Protein 5V4F (pdb70)

Solvent-accessible surface area: 13156 Å² total

Sequence (262 aa):
NRRVINPETYPSVPFGFSHAVEQLSGRTLHIAGQVAWNANGELVGGQQDDLLAQTQQVLANLKEVLRYAGATPADVVRLRTYVVNHSPANLAAICAQIGAFYEGADPAANSFIGVQALALPELLIEIEATACLNRRVINPETYPSVPFGFSHAVEQLSGRTLHIAGQVAWNANGELVGGQQDDLLAQTQQVLANLKEVLRYAGATPADVVRLRTYVVNHSPANLAAICAQIGAFYEGADPAANSFIGVQALALPELLIEIEATACL

InterPro domains:
  IPR006175 YjgF/YER057c/UK114 family [PF01042] (18-132)
  IPR006175 YjgF/YER057c/UK114 family [PTHR11803] (19-132)
  IPR035959 RutC-like superfamily [G3DSA:3.30.1330.40] (2-134)
  IPR035959 RutC-like superfamily [SSF55298] (4-133)

Radius of gyration: 18.18 Å; Cα contacts (8 Å, |Δi|>4): 591; chains: 2; bounding box: 48×53×48 Å

Structure (mmCIF, N/CA/C/O backbone):
data_5V4F
#
_entry.id   5V4F
#
_cell.length_a   129.205
_cell.length_b   129.205
_cell.length_c   129.205
_cell.angle_alpha   90.00
_cell.angle_beta   90.00
_cell.angle_gamma   90.00
#
_symmetry.space_group_name_H-M   'P 21 3'
#
loop_
_entity.id
_entity.type
_entity.pdbx_description
1 polymer 'Putative translational inhibi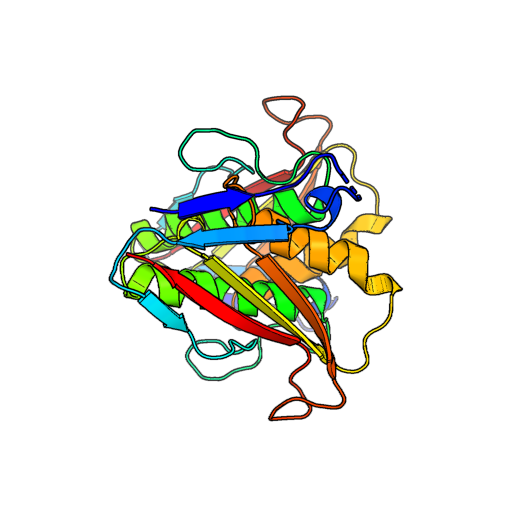tor protein'
2 non-polymer GLYCEROL
3 water water
#
loop_
_atom_site.group_PDB
_atom_site.id
_atom_site.type_symbol
_atom_site.label_atom_id
_atom_site.label_alt_id
_atom_site.label_comp_id
_atom_site.label_asym_id
_atom_site.label_entity_id
_atom_site.label_seq_id
_atom_site.pdbx_PDB_ins_code
_atom_site.Cartn_x
_atom_site.Cartn_y
_atom_site.Cartn_z
_atom_site.occupancy
_atom_site.B_iso_or_equiv
_atom_site.auth_seq_id
_atom_site.auth_comp_id
_atom_site.auth_asym_id
_atom_site.auth_atom_id
_atom_site.pdbx_PDB_model_num
ATOM 9 N N . ASN A 1 5 ? 92.148 33.855 83.555 1.00 113.24 2 ASN A N 1
ATOM 10 C CA . ASN A 1 5 ? 92.910 33.185 84.606 1.00 110.63 2 ASN A CA 1
ATOM 11 C C . ASN A 1 5 ? 94.403 33.494 84.501 1.00 104.25 2 ASN A C 1
ATOM 12 O O . ASN A 1 5 ? 95.084 33.691 85.517 1.00 102.95 2 ASN A O 1
ATOM 17 N N . ARG A 1 6 ? 94.915 33.530 83.274 1.00 88.86 3 ARG A N 1
ATOM 18 C CA . ARG A 1 6 ? 96.323 33.716 82.988 1.00 71.59 3 ARG A CA 1
ATOM 19 C C . ARG A 1 6 ? 96.552 34.802 81.951 1.00 70.03 3 ARG A C 1
ATOM 20 O O . ARG A 1 6 ? 95.655 35.199 81.206 1.00 76.22 3 ARG A O 1
ATOM 28 N N . ARG A 1 7 ? 97.795 35.272 81.928 1.00 65.53 4 ARG A N 1
ATOM 29 C CA . ARG A 1 7 ? 98.269 36.338 81.060 1.00 64.94 4 ARG A CA 1
ATOM 30 C C . ARG A 1 7 ? 99.525 35.826 80.388 1.00 58.40 4 ARG A C 1
ATOM 31 O O . ARG A 1 7 ? 100.347 35.169 81.024 1.00 56.15 4 ARG A O 1
ATOM 39 N N . VAL A 1 8 ? 99.664 36.110 79.123 1.00 59.74 5 VAL A N 1
ATOM 40 C CA . VAL A 1 8 ? 100.770 35.618 78.306 1.00 53.12 5 VAL A CA 1
ATOM 41 C C . VAL A 1 8 ? 101.774 36.737 78.075 1.00 51.60 5 VAL A C 1
ATOM 42 O O . VAL A 1 8 ? 101.414 37.920 78.000 1.00 57.05 5 VAL A O 1
ATOM 46 N N . ILE A 1 9 ? 103.051 36.371 77.986 1.00 49.21 6 ILE A N 1
ATOM 47 C CA . ILE A 1 9 ? 104.132 37.345 77.855 1.00 52.81 6 ILE A CA 1
ATOM 48 C C . ILE A 1 9 ? 105.040 36.960 76.697 1.00 54.16 6 ILE A C 1
ATOM 49 O O . ILE A 1 9 ? 105.707 35.917 76.748 1.00 54.43 6 ILE A O 1
ATOM 54 N N . ASN A 1 10 ? 105.092 37.816 75.669 1.00 54.08 7 ASN A N 1
ATOM 55 C CA . ASN A 1 10 ? 105.926 37.590 74.487 1.00 52.70 7 ASN A CA 1
ATOM 56 C C . ASN A 1 10 ? 106.680 38.878 74.195 1.00 56.29 7 ASN A C 1
ATOM 57 O O . ASN A 1 10 ? 106.162 39.787 73.527 1.00 62.39 7 ASN A O 1
ATOM 62 N N . PRO A 1 11 ? 107.909 38.992 74.687 1.00 53.87 8 PRO A N 1
ATOM 63 C CA . PRO A 1 11 ? 108.638 40.265 74.587 1.00 56.01 8 PRO A CA 1
ATOM 64 C C . PRO A 1 11 ? 109.019 40.627 73.163 1.00 59.88 8 PRO A C 1
ATOM 65 O O . PRO A 1 11 ? 109.372 39.766 72.352 1.00 56.73 8 PRO A O 1
ATOM 69 N N . GLU A 1 12 ? 108.935 41.931 72.876 1.00 68.62 9 GLU A N 1
ATOM 70 C CA . GLU A 1 12 ? 109.379 42.470 71.594 1.00 73.58 9 GLU A CA 1
ATOM 71 C C . GLU A 1 12 ? 110.870 42.275 71.399 1.00 67.23 9 GLU A C 1
ATOM 72 O O . GLU A 1 12 ? 111.342 42.199 70.261 1.00 67.00 9 GLU A O 1
ATOM 78 N N . THR A 1 13 ? 111.617 42.194 72.499 1.00 61.70 10 THR A N 1
ATOM 79 C CA . THR A 1 13 ? 113.060 42.028 72.515 1.00 60.17 10 THR A CA 1
ATOM 80 C C . THR A 1 13 ? 113.494 40.572 72.354 1.00 61.26 10 THR A C 1
ATOM 81 O O . THR A 1 13 ? 114.689 40.268 72.505 1.00 65.70 10 THR A O 1
ATOM 93 N N . TYR A 1 15 ? 112.910 36.627 70.135 1.00 51.50 12 TYR A N 1
ATOM 94 C CA . TYR A 1 15 ? 112.439 36.094 68.875 1.00 52.71 12 TYR A CA 1
ATOM 95 C C . TYR A 1 15 ? 110.979 35.668 69.010 1.00 54.41 12 TYR A C 1
ATOM 96 O O . TYR A 1 15 ? 110.523 35.310 70.101 1.00 52.65 12 TYR A O 1
ATOM 105 N N . PRO A 1 16 ? 110.217 35.713 67.918 1.00 59.35 13 PRO A N 1
ATOM 106 C CA . PRO A 1 16 ? 108.781 35.407 67.999 1.00 59.41 13 PRO A CA 1
ATOM 107 C C . PRO A 1 16 ? 108.552 33.922 68.226 1.00 59.12 13 PRO A C 1
ATOM 108 O O . PRO A 1 16 ? 108.949 33.093 67.408 1.00 61.87 13 PRO A O 1
ATOM 112 N N . SER A 1 17 ? 107.893 33.587 69.333 1.00 58.43 14 SER A N 1
ATOM 113 C CA . SER A 1 17 ? 107.710 32.184 69.692 1.00 56.57 14 SER A CA 1
ATOM 114 C C . SER A 1 17 ? 106.395 31.595 69.212 1.00 52.32 14 SER A C 1
ATOM 115 O O . SER A 1 17 ? 106.302 30.379 69.043 1.00 49.66 14 SER A O 1
ATOM 118 N N . VAL A 1 18 ? 105.371 32.411 69.018 1.00 51.65 15 VAL A N 1
ATOM 119 C CA . VAL A 1 18 ? 104.038 31.884 68.737 1.00 55.89 15 VAL A CA 1
ATOM 120 C C . VAL A 1 18 ? 103.969 31.158 67.391 1.00 61.55 15 VAL A C 1
ATOM 121 O O . VAL A 1 18 ? 103.165 30.221 67.250 1.00 61.20 15 VAL A O 1
ATOM 125 N N . PRO A 1 19 ? 104.774 31.526 66.384 1.00 63.61 16 PRO A N 1
ATOM 126 C CA . PRO A 1 19 ? 104.935 30.636 65.224 1.00 64.22 16 PRO A CA 1
ATOM 127 C C . PRO A 1 19 ? 105.284 29.211 65.591 1.00 64.43 16 PRO A C 1
ATOM 128 O O . PRO A 1 19 ? 104.947 28.289 64.840 1.00 71.08 16 PRO A O 1
ATOM 132 N N . PHE A 1 20 ? 105.960 29.001 66.714 1.00 60.93 1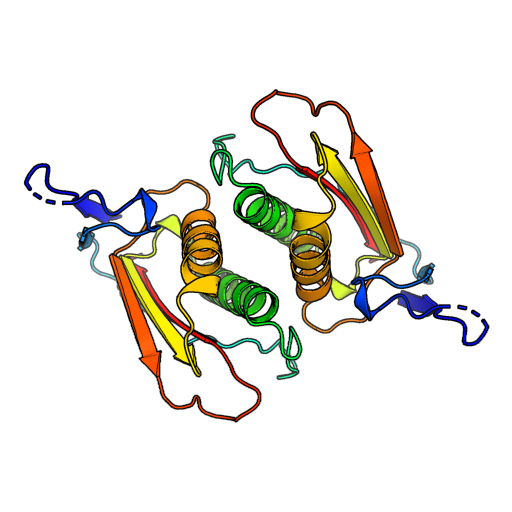7 PHE A N 1
ATOM 133 C CA . PHE A 1 20 ? 106.314 27.668 67.186 1.00 62.53 17 PHE A CA 1
ATOM 134 C C . PHE A 1 20 ? 105.260 27.081 68.114 1.00 58.90 17 PHE A C 1
ATOM 135 O O . PHE A 1 20 ? 105.461 25.983 68.648 1.00 59.91 17 PHE A O 1
ATOM 143 N N . GLY A 1 21 ? 104.154 27.783 68.335 1.00 54.65 18 GLY A N 1
ATOM 144 C CA . GLY A 1 21 ? 103.113 27.224 69.170 1.00 53.79 18 GLY A CA 1
ATOM 145 C C . GLY A 1 21 ? 103.419 27.285 70.647 1.00 51.31 18 GLY A C 1
ATOM 146 O O . GLY A 1 21 ? 103.045 26.374 71.399 1.00 53.50 18 GLY A O 1
ATOM 147 N N . PHE A 1 22 ? 104.100 28.336 71.087 1.00 46.35 19 PHE A N 1
ATOM 148 C CA . PHE A 1 22 ? 104.245 28.578 72.510 1.00 43.62 19 PHE A CA 1
ATOM 149 C C . PHE A 1 22 ? 104.511 30.061 72.744 1.00 43.30 19 PHE A C 1
ATOM 150 O O . PHE A 1 22 ? 104.842 30.818 71.819 1.00 41.74 19 PHE A O 1
ATOM 158 N N . SER A 1 23 ? 104.324 30.468 73.997 1.00 40.99 20 SER A N 1
ATOM 159 C CA . SER A 1 23 ? 104.645 31.809 74.445 1.00 42.66 20 SER A CA 1
ATOM 160 C C . SER A 1 23 ? 105.866 31.710 75.322 1.00 43.68 20 SER A C 1
ATOM 161 O O . SER A 1 23 ? 106.116 30.671 75.934 1.00 43.87 20 SER A O 1
ATOM 164 N N . HIS A 1 24 ? 106.621 32.799 75.384 1.00 44.53 21 HIS A N 1
ATOM 165 C CA . HIS A 1 24 ? 107.856 32.742 76.147 1.00 41.62 21 HIS A CA 1
ATOM 166 C C . HIS A 1 24 ? 107.573 32.591 77.632 1.00 43.23 21 HIS A C 1
ATOM 167 O O . HIS A 1 24 ? 108.325 31.916 78.342 1.00 44.32 21 HIS A O 1
ATOM 174 N N . ALA A 1 25 ? 106.484 33.174 78.116 1.00 47.58 22 ALA A N 1
ATOM 175 C CA . ALA A 1 25 ? 106.124 32.944 79.503 1.00 49.57 22 ALA A CA 1
ATOM 176 C C . ALA A 1 25 ? 104.635 33.199 79.720 1.00 51.07 22 ALA A C 1
ATOM 177 O O . ALA A 1 25 ? 104.010 34.049 79.062 1.00 49.15 22 ALA A O 1
ATOM 179 N N . VAL A 1 26 ? 104.081 32.438 80.659 1.00 47.63 23 VAL A N 1
ATOM 180 C CA . VAL A 1 26 ? 102.720 32.627 81.124 1.00 43.98 23 VAL A CA 1
ATOM 181 C C . VAL A 1 26 ? 102.753 33.057 82.586 1.00 43.52 23 VAL A C 1
ATOM 182 O O . VAL A 1 26 ? 103.421 32.424 83.415 1.00 41.53 23 VAL A O 1
ATOM 186 N N . GLU A 1 27 ? 102.050 34.139 82.894 1.00 47.18 24 GLU A N 1
ATOM 187 C CA . GLU A 1 27 ? 101.846 34.572 84.265 1.00 53.18 24 GLU A CA 1
ATOM 188 C C . GLU A 1 27 ? 100.560 33.943 84.773 1.00 54.69 24 GLU A C 1
ATOM 189 O O . GLU A 1 27 ? 99.513 34.065 84.128 1.00 56.33 24 GLU A O 1
ATOM 195 N N . GLN A 1 28 ? 100.639 33.259 85.913 1.00 55.12 25 GLN A N 1
ATOM 196 C CA . GLN A 1 28 ? 99.478 32.639 86.548 1.00 56.34 25 GLN A CA 1
ATOM 197 C C . GLN A 1 28 ? 99.079 33.468 87.748 1.00 61.59 25 GLN A C 1
ATOM 198 O O . GLN A 1 28 ? 99.814 33.511 88.732 1.00 64.77 25 GLN A O 1
ATOM 204 N N . LEU A 1 29 ? 97.910 34.103 87.687 1.00 69.63 26 LEU A N 1
ATOM 205 C CA . LEU A 1 29 ? 97.472 34.923 88.810 1.00 79.28 26 LEU A CA 1
ATOM 206 C C . LEU A 1 29 ? 96.543 34.188 89.766 1.00 85.52 26 LEU A C 1
ATOM 207 O O . LEU A 1 29 ? 96.457 34.577 90.936 1.00 87.61 26 LEU A O 1
ATOM 212 N N . SER A 1 30 ? 95.870 33.134 89.300 1.00 91.94 27 SER A N 1
ATOM 213 C CA . SER A 1 30 ? 94.977 32.328 90.123 1.00 100.02 27 SER A CA 1
ATOM 214 C C . SER A 1 30 ? 95.764 31.535 91.157 1.00 96.05 27 SER A C 1
ATOM 215 O O . SER A 1 30 ? 96.972 31.321 91.029 1.00 95.66 27 SER A O 1
ATOM 218 N N . GLY A 1 31 ? 95.057 31.080 92.186 1.00 94.20 28 GLY A N 1
ATOM 219 C CA . GLY A 1 31 ? 95.683 30.277 93.218 1.00 90.96 28 GLY A CA 1
ATOM 220 C C . GLY A 1 31 ? 95.694 28.784 92.928 1.00 86.44 28 GLY A C 1
ATOM 221 O O . GLY A 1 31 ? 96.730 28.126 93.106 1.00 84.61 28 GLY A O 1
ATOM 222 N N . ARG A 1 32 ? 94.556 28.234 92.483 1.00 80.21 29 ARG A N 1
ATOM 223 C CA . ARG A 1 32 ? 94.451 26.799 92.249 1.00 72.59 29 ARG A CA 1
ATOM 224 C C . ARG A 1 32 ? 95.195 26.387 90.986 1.00 65.91 29 ARG A C 1
ATOM 225 O O . ARG A 1 32 ? 94.855 26.828 89.889 1.00 66.40 29 ARG A O 1
ATOM 233 N N . THR A 1 33 ? 96.175 25.501 91.142 1.00 50.61 30 THR A N 1
ATOM 234 C CA . THR A 1 33 ? 96.935 24.909 90.048 1.00 48.50 30 THR A CA 1
ATOM 235 C C . THR A 1 33 ? 96.566 23.443 89.854 1.00 47.40 30 THR A C 1
ATOM 236 O O . THR A 1 33 ? 96.352 22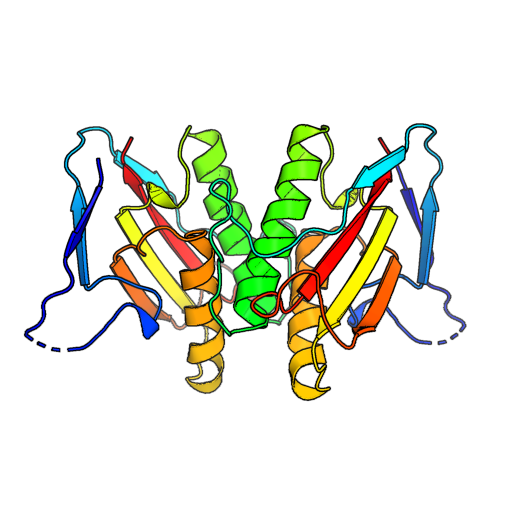.712 90.823 1.00 49.88 30 THR A O 1
ATOM 240 N N . LEU A 1 34 ? 96.508 23.013 88.602 1.00 45.58 31 LEU A N 1
ATOM 241 C CA . LEU A 1 34 ? 96.246 21.625 88.249 1.00 45.40 31 LEU A CA 1
ATOM 242 C C . LEU A 1 34 ? 97.492 21.061 87.575 1.00 44.30 31 LEU A C 1
ATOM 243 O O . LEU A 1 34 ? 97.965 21.627 86.577 1.00 48.53 31 LEU A O 1
ATOM 248 N N . HIS A 1 35 ? 98.019 19.960 88.112 1.00 38.89 32 HIS A N 1
ATOM 249 C CA . HIS A 1 35 ? 99.213 19.309 87.574 1.00 42.98 32 HIS A CA 1
ATOM 250 C C . HIS A 1 35 ? 98.802 18.032 86.857 1.00 45.07 32 HIS A C 1
ATOM 251 O O . HIS A 1 35 ? 98.302 17.094 87.493 1.00 48.19 32 HIS A O 1
ATOM 258 N N . ILE A 1 36 ? 99.026 17.977 85.551 1.00 40.54 33 ILE A N 1
ATOM 259 C CA . ILE A 1 36 ? 98.608 16.817 84.778 1.00 41.36 33 ILE A CA 1
ATOM 260 C C . ILE A 1 36 ? 99.824 15.981 84.438 1.00 40.42 33 ILE A C 1
ATOM 261 O O . ILE A 1 36 ? 100.784 16.476 83.838 1.00 43.99 33 ILE A O 1
ATOM 266 N N . ALA A 1 37 ? 99.773 14.713 84.811 1.00 37.48 34 ALA A N 1
ATOM 267 C CA . ALA A 1 37 ? 100.853 13.800 84.512 1.00 40.06 34 ALA A CA 1
ATOM 268 C C . ALA A 1 37 ? 101.144 13.781 83.010 1.00 41.99 34 ALA A C 1
ATOM 269 O O . ALA A 1 37 ? 100.288 14.104 82.171 1.00 38.63 34 ALA A O 1
ATOM 271 N N . GLY A 1 38 ? 102.378 13.397 82.676 1.00 42.44 35 GLY A N 1
ATOM 272 C CA . GLY A 1 38 ? 102.731 13.175 81.292 1.00 43.46 35 GLY A CA 1
ATOM 273 C C . GLY A 1 38 ? 101.732 12.257 80.609 1.00 47.89 35 GLY A C 1
ATOM 274 O O . GLY A 1 38 ? 101.541 11.101 81.014 1.00 47.36 35 GLY A O 1
ATOM 275 N N . GLN A 1 39 ? 101.065 12.770 79.585 1.00 47.68 36 GLN A N 1
ATOM 276 C CA . GLN A 1 39 ? 100.138 11.962 78.816 1.00 43.38 36 GLN A CA 1
ATOM 277 C C . GLN A 1 39 ? 100.840 11.317 77.631 1.00 42.52 36 GLN A C 1
ATOM 278 O O . GLN A 1 39 ? 101.862 11.794 77.145 1.00 45.80 36 GLN A O 1
ATOM 284 N N . VAL A 1 40 ? 100.209 10.264 77.122 1.00 44.68 37 VAL A N 1
ATOM 285 C CA . VAL A 1 40 ? 100.814 9.228 76.286 1.00 43.55 37 VAL A CA 1
ATOM 286 C C . VAL A 1 40 ? 99.725 8.629 75.405 1.00 45.24 37 VAL A C 1
ATOM 287 O O . VAL A 1 40 ? 98.545 8.636 75.761 1.00 52.85 37 VAL A O 1
ATOM 291 N N . ALA A 1 41 ? 100.123 8.103 74.250 1.00 40.74 38 ALA A N 1
ATOM 292 C CA . ALA A 1 41 ? 99.176 7.691 73.218 1.00 42.20 38 ALA A CA 1
ATOM 293 C C . ALA A 1 41 ? 98.374 6.428 73.556 1.00 44.80 38 ALA A C 1
ATOM 294 O O . ALA A 1 41 ? 98.304 5.492 72.744 1.00 48.10 38 ALA A O 1
ATOM 296 N N . TRP A 1 42 ? 97.735 6.398 74.725 1.00 43.88 39 TRP A N 1
ATOM 297 C CA . TRP A 1 42 ? 96.921 5.268 75.152 1.00 45.66 39 TRP A CA 1
ATOM 298 C C . TRP A 1 42 ? 95.459 5.664 75.236 1.00 46.88 39 TRP A C 1
ATOM 299 O O . TRP A 1 42 ? 95.131 6.766 75.692 1.00 46.35 39 TRP A O 1
ATOM 310 N N . ASN A 1 43 ? 94.581 4.751 74.818 1.00 47.31 40 ASN A N 1
ATOM 311 C CA . ASN A 1 43 ? 93.157 4.979 74.979 1.00 46.64 40 ASN A CA 1
ATOM 312 C C . ASN A 1 43 ? 92.764 4.514 76.378 1.00 49.37 40 ASN A C 1
ATOM 313 O O . ASN A 1 43 ? 93.616 4.301 77.243 1.00 49.18 40 ASN A O 1
ATOM 318 N N . ALA A 1 44 ? 91.464 4.337 76.617 1.00 51.29 41 ALA A N 1
ATOM 319 C CA . ALA A 1 44 ? 91.026 4.062 77.974 1.00 46.96 41 ALA A CA 1
ATOM 320 C C . ALA A 1 44 ? 91.239 2.615 78.358 1.00 50.70 41 ALA A C 1
ATOM 321 O O . ALA A 1 44 ? 91.231 2.303 79.553 1.00 55.20 41 ALA A O 1
ATOM 323 N N . ASN A 1 45 ? 91.458 1.732 77.385 1.00 52.83 42 ASN A N 1
ATOM 324 C CA . ASN A 1 45 ? 91.843 0.358 77.674 1.00 55.15 42 ASN A CA 1
ATOM 325 C C . ASN A 1 45 ? 93.345 0.182 77.713 1.00 57.59 42 ASN A C 1
ATOM 326 O O . ASN A 1 45 ? 93.819 -0.959 77.710 1.00 61.74 42 ASN A O 1
ATOM 331 N N . GLY A 1 46 ? 94.103 1.280 77.749 1.00 58.42 43 GLY A N 1
ATOM 332 C CA . GLY A 1 46 ? 95.552 1.194 77.645 1.00 57.18 43 GLY A CA 1
ATOM 333 C C . GLY A 1 46 ? 96.040 0.571 76.353 1.00 57.51 43 GLY A C 1
ATOM 334 O O . GLY A 1 46 ? 97.125 -0.022 76.322 1.00 57.13 43 GLY A O 1
ATOM 335 N N . GLU A 1 47 ? 95.257 0.668 75.288 1.00 56.54 44 GLU A N 1
ATOM 336 C CA . GLU A 1 47 ? 95.717 0.247 73.980 1.00 57.19 44 GLU A CA 1
ATOM 337 C C . GLU A 1 47 ? 96.394 1.419 73.269 1.00 53.66 44 GLU A C 1
ATOM 338 O O . GLU A 1 47 ? 96.122 2.592 73.559 1.00 50.59 44 GLU A O 1
ATOM 344 N N . LEU A 1 48 ? 97.307 1.092 72.355 1.00 49.52 45 LEU A N 1
ATOM 345 C CA . LEU A 1 48 ? 98.132 2.113 71.724 1.00 46.96 45 LEU A CA 1
ATOM 346 C C . LEU A 1 48 ? 97.394 2.730 70.549 1.00 46.67 45 LEU A C 1
ATOM 347 O O . LEU A 1 48 ? 97.086 2.043 69.570 1.00 46.12 45 LEU A O 1
ATOM 352 N N . VAL A 1 49 ? 97.143 4.026 70.622 1.00 47.77 46 VAL A N 1
ATOM 353 C CA . VAL A 1 49 ? 96.580 4.757 69.493 1.00 48.75 46 VAL A CA 1
ATOM 354 C C . VAL A 1 49 ? 97.725 5.308 68.653 1.00 50.35 46 VAL A C 1
ATOM 355 O O . VAL A 1 49 ? 98.609 6.000 69.172 1.00 51.01 46 VAL A O 1
ATOM 359 N N . GLY A 1 50 ? 97.725 4.987 67.363 1.00 48.25 47 GLY A N 1
ATOM 360 C CA . GLY A 1 50 ? 98.635 5.607 66.420 1.00 47.13 47 GLY A CA 1
ATOM 361 C C . GLY A 1 50 ? 99.645 4.681 65.788 1.00 52.74 47 GLY A C 1
ATOM 362 O O . GLY A 1 50 ? 100.257 5.063 64.775 1.00 53.85 47 GLY A O 1
ATOM 363 N N . GLY A 1 51 ? 99.852 3.477 66.313 1.00 55.97 48 GLY A N 1
ATOM 364 C CA . GLY A 1 51 ? 100.927 2.675 65.759 1.00 55.71 48 GLY A CA 1
ATOM 365 C C . GLY A 1 51 ? 102.249 3.400 65.894 1.00 54.12 48 GLY A C 1
ATOM 366 O O . GLY A 1 51 ? 102.515 4.077 66.891 1.00 52.30 48 GLY A O 1
ATOM 367 N N A GLN A 1 52 ? 103.042 3.326 64.827 0.48 55.88 49 GLN A N 1
ATOM 368 N N B GLN A 1 52 ? 103.136 3.228 64.918 0.52 56.07 49 GLN A N 1
ATOM 369 C CA A GLN A 1 52 ? 104.387 3.876 64.786 0.48 55.65 49 GLN A CA 1
ATOM 370 C CA B GLN A 1 52 ? 104.447 3.861 65.016 0.52 55.60 49 GLN A CA 1
ATOM 371 C C A GLN A 1 52 ? 104.437 5.307 64.263 0.48 55.42 49 GLN A C 1
ATOM 372 C C B GLN A 1 52 ? 104.507 5.185 64.258 0.52 55.49 49 GLN A C 1
ATOM 373 O O A GLN A 1 52 ? 105.533 5.860 64.124 0.48 56.02 49 GLN A O 1
ATOM 374 O O B GLN A 1 52 ? 105.581 5.595 63.810 0.52 56.81 49 GLN A O 1
ATOM 385 N N A ASP A 1 53 ? 103.292 5.928 63.989 0.48 54.65 50 ASP A N 1
ATOM 386 N N B ASP A 1 53 ? 103.375 5.879 64.142 0.52 54.65 50 ASP A N 1
ATOM 387 C CA A ASP A 1 53 ? 103.273 7.295 63.487 0.48 53.89 50 ASP A CA 1
ATOM 388 C CA B ASP A 1 53 ? 103.322 7.214 63.560 0.52 53.83 50 ASP A CA 1
ATOM 389 C C A ASP A 1 53 ? 103.323 8.266 64.657 0.48 51.36 50 ASP A C 1
ATOM 390 C C B ASP A 1 53 ? 103.337 8.247 64.678 0.52 51.32 50 ASP A C 1
ATOM 391 O O A ASP A 1 53 ? 102.425 8.279 65.503 0.48 49.97 50 ASP A O 1
ATOM 392 O O B ASP A 1 53 ? 102.416 8.293 65.499 0.52 49.94 50 ASP A O 1
ATOM 401 N N . LEU A 1 54 ? 104.372 9.085 64.697 1.00 50.56 51 LEU A N 1
ATOM 402 C CA . LEU A 1 54 ? 104.462 10.106 65.729 1.00 45.78 51 LEU A CA 1
ATOM 403 C C . LEU A 1 54 ? 103.266 11.042 65.656 1.00 47.69 51 LEU A C 1
ATOM 404 O O . LEU A 1 54 ? 102.597 11.306 66.662 1.00 49.83 51 LEU A O 1
ATOM 409 N N . LEU A 1 55 ? 102.974 11.535 64.458 1.00 47.04 52 LEU A N 1
ATOM 410 C CA . LEU A 1 55 ? 101.886 12.480 64.284 1.00 47.37 52 LEU A CA 1
ATOM 411 C C . LEU A 1 55 ? 100.595 11.937 64.883 1.00 44.06 52 LEU A C 1
ATOM 412 O O . LEU A 1 55 ? 99.897 12.633 65.633 1.00 39.83 52 LEU A O 1
ATOM 417 N N . ALA A 1 56 ? 100.284 10.671 64.583 1.00 46.12 53 ALA A N 1
ATOM 418 C CA . ALA A 1 56 ? 99.064 10.052 65.096 1.00 44.02 53 ALA A CA 1
ATOM 419 C C . ALA A 1 56 ? 99.092 9.944 66.615 1.00 45.97 53 ALA A C 1
ATOM 420 O O . ALA A 1 56 ? 98.133 10.337 67.290 1.00 46.94 53 ALA A O 1
ATOM 422 N N . GLN A 1 57 ? 100.183 9.406 67.173 1.00 49.20 54 GLN A N 1
ATOM 423 C CA . GLN A 1 57 ? 100.312 9.352 68.628 1.00 50.20 54 GLN A CA 1
ATOM 424 C C . GLN A 1 57 ? 100.152 10.736 69.242 1.00 52.69 54 GLN A C 1
ATOM 425 O O . GLN A 1 57 ? 99.515 10.884 70.298 1.00 53.25 54 GLN A O 1
ATOM 431 N N . THR A 1 58 ? 100.710 11.765 68.582 1.00 48.47 55 THR A N 1
ATOM 432 C CA . THR A 1 58 ? 100.653 13.115 69.137 1.00 46.15 55 THR A CA 1
ATOM 433 C C . THR A 1 58 ? 99.210 13.585 69.286 1.00 46.81 55 THR A C 1
ATOM 434 O O . THR A 1 58 ? 98.848 14.221 70.288 1.00 45.09 55 THR A O 1
ATOM 438 N N . GLN A 1 59 ? 98.362 13.242 68.320 1.00 45.57 56 GLN A N 1
ATOM 439 C CA . GLN A 1 59 ? 96.949 13.560 68.447 1.00 46.13 56 GLN A CA 1
ATOM 440 C C . GLN A 1 59 ? 96.330 12.901 69.673 1.00 45.80 56 GLN A C 1
ATOM 441 O O . GLN A 1 59 ? 95.597 13.544 70.436 1.00 45.71 56 GLN A O 1
ATOM 447 N N . GLN A 1 60 ? 96.585 11.607 69.870 1.00 46.32 57 GLN A N 1
ATOM 448 C CA . GLN A 1 60 ? 95.991 10.947 71.028 1.00 47.48 57 GLN A CA 1
ATOM 449 C C . GLN A 1 60 ? 96.420 11.617 72.326 1.00 46.33 57 GLN A C 1
ATOM 450 O O . GLN A 1 60 ? 95.589 11.854 73.211 1.00 44.85 57 GLN A O 1
ATOM 456 N N . VAL A 1 61 ? 97.712 11.936 72.454 1.00 45.73 58 VAL A N 1
ATOM 457 C CA . VAL A 1 61 ? 98.192 12.636 73.642 1.00 45.01 58 VAL A CA 1
ATOM 458 C C . VAL A 1 61 ? 97.399 13.921 73.866 1.00 46.15 58 VAL A C 1
ATOM 459 O O . VAL A 1 61 ? 96.879 14.164 74.963 1.00 45.96 58 VAL A O 1
ATOM 463 N N . LEU A 1 62 ? 97.301 14.770 72.831 1.00 43.21 59 LEU A N 1
ATOM 464 C CA . LEU A 1 62 ? 96.561 16.020 72.990 1.00 42.70 59 LEU A CA 1
ATOM 465 C C . LEU A 1 62 ? 95.132 15.750 73.429 1.00 46.22 59 LEU A C 1
ATOM 466 O O . LEU A 1 62 ? 94.618 16.396 74.354 1.00 51.17 59 LEU A O 1
ATOM 471 N N . ALA A 1 63 ? 94.483 14.781 72.789 1.00 43.79 60 ALA A N 1
ATOM 472 C CA . ALA A 1 63 ? 93.140 14.413 73.204 1.00 47.80 60 ALA A CA 1
ATOM 473 C C . ALA A 1 63 ? 93.117 14.048 74.690 1.00 48.58 60 ALA A C 1
ATOM 474 O O . ALA A 1 63 ? 92.269 14.531 75.457 1.00 48.02 60 ALA A O 1
ATOM 476 N N . ASN A 1 64 ? 94.076 13.231 75.125 1.00 48.74 61 ASN A N 1
ATOM 477 C CA . ASN A 1 64 ? 94.104 12.828 76.523 1.00 50.30 61 ASN A CA 1
ATOM 478 C C . ASN A 1 64 ? 94.247 14.038 77.434 1.00 48.25 61 ASN A C 1
ATOM 479 O O . ASN A 1 64 ? 93.495 14.190 78.405 1.00 50.20 61 ASN A O 1
ATOM 484 N N . LEU A 1 65 ? 95.200 14.918 77.123 1.00 44.54 62 LEU A N 1
ATOM 485 C CA . LEU A 1 65 ? 95.318 16.175 77.857 1.00 45.32 62 LEU A CA 1
ATOM 486 C C . LEU A 1 65 ? 93.984 16.915 77.892 1.00 44.97 62 LEU A C 1
ATOM 487 O O . LEU A 1 65 ? 93.505 17.325 78.962 1.00 43.70 62 LEU A O 1
ATOM 492 N N . LYS A 1 66 ? 93.359 17.086 76.725 1.00 39.88 63 LYS A N 1
ATOM 493 C CA . LYS A 1 66 ? 92.117 17.829 76.729 1.00 40.58 63 LYS A CA 1
ATOM 494 C C . LYS A 1 66 ? 91.086 17.145 77.621 1.00 43.62 63 LYS A C 1
ATOM 495 O O . LYS A 1 66 ? 90.276 17.819 78.278 1.00 41.64 63 LYS A O 1
ATOM 501 N N . GLU A 1 67 ? 91.131 15.816 77.704 1.00 48.66 64 GLU A N 1
ATOM 502 C CA . GLU A 1 67 ? 90.100 15.127 78.471 1.00 50.71 64 GLU A CA 1
ATOM 503 C C . GLU A 1 67 ? 90.351 15.274 79.955 1.00 49.89 64 GLU A C 1
ATOM 504 O O . GLU A 1 67 ? 89.429 15.597 80.713 1.00 50.31 64 GLU A O 1
ATOM 510 N N . VAL A 1 68 ? 91.599 15.054 80.386 1.00 46.74 65 VAL A N 1
ATOM 511 C CA . VAL A 1 68 ? 91.934 15.287 81.786 1.00 45.96 65 VAL A CA 1
ATOM 512 C C . VAL A 1 68 ? 91.575 16.711 82.183 1.00 43.51 65 VAL A C 1
ATOM 513 O O . VAL A 1 68 ? 90.945 16.941 83.225 1.00 42.66 65 VAL A O 1
ATOM 517 N N . LEU A 1 69 ? 91.919 17.683 81.335 1.00 40.93 66 LEU A N 1
ATOM 518 C CA . LEU A 1 69 ? 91.498 19.058 81.586 1.00 41.02 66 LEU A CA 1
ATOM 519 C C . LEU A 1 69 ? 90.001 19.133 81.799 1.00 42.73 66 LEU A C 1
ATOM 520 O O . LEU A 1 69 ? 89.536 19.595 82.839 1.00 42.15 66 LEU A O 1
ATOM 525 N N . ARG A 1 70 ? 89.227 18.673 80.812 1.00 50.96 67 ARG A N 1
ATOM 526 C CA . ARG A 1 70 ? 87.771 18.714 80.924 1.00 50.00 67 ARG A CA 1
ATOM 527 C C . ARG A 1 70 ? 87.317 18.117 82.246 1.00 49.37 67 ARG A C 1
ATOM 528 O O . ARG A 1 70 ? 86.573 18.746 83.002 1.00 46.07 67 ARG A O 1
ATOM 536 N N . TYR A 1 71 ? 87.825 16.929 82.571 1.00 52.19 68 TYR A N 1
ATOM 537 C CA . TYR A 1 71 ? 87.373 16.233 83.767 1.00 54.26 68 TYR A CA 1
ATOM 538 C C . TYR A 1 71 ? 87.607 17.071 85.014 1.00 54.46 68 TYR A C 1
ATOM 539 O O . TYR A 1 71 ? 86.796 17.056 85.946 1.00 57.05 68 TYR A O 1
ATOM 548 N N . ALA A 1 72 ? 88.699 17.815 85.047 1.00 54.23 69 ALA A N 1
ATOM 549 C CA . ALA A 1 72 ? 89.000 18.644 86.205 1.00 54.94 69 ALA A CA 1
ATOM 550 C C . ALA A 1 72 ? 88.256 19.967 86.190 1.00 54.35 69 ALA A C 1
ATOM 551 O O . ALA A 1 72 ? 88.350 20.715 87.171 1.00 56.43 69 ALA A O 1
ATOM 553 N N . GLY A 1 73 ? 87.541 20.275 85.107 1.00 49.22 70 GLY A N 1
ATOM 554 C CA . GLY A 1 73 ? 86.846 21.540 84.988 1.00 48.47 70 GLY A CA 1
ATOM 555 C C . GLY A 1 73 ? 87.575 22.621 84.224 1.00 50.30 70 GLY A C 1
ATOM 556 O O . GLY A 1 73 ? 87.156 23.782 84.293 1.00 53.38 70 GLY A O 1
ATOM 557 N N . ALA A 1 74 ? 88.638 22.284 83.488 1.00 49.83 71 ALA A N 1
ATOM 558 C CA . ALA A 1 74 ? 89.418 23.250 82.725 1.00 49.03 71 ALA A CA 1
ATOM 559 C C . ALA A 1 74 ? 89.356 22.968 81.226 1.00 49.87 71 ALA A C 1
ATOM 560 O O . ALA A 1 74 ? 88.868 21.928 80.775 1.00 51.16 71 ALA A O 1
ATOM 562 N N . THR A 1 75 ? 89.864 23.937 80.455 1.00 46.86 72 THR A N 1
ATOM 563 C CA . THR A 1 75 ? 90.026 23.868 79.009 1.00 45.81 72 THR A CA 1
ATOM 564 C C . THR A 1 75 ? 91.497 24.085 78.662 1.00 45.48 72 THR A C 1
ATOM 565 O O . THR A 1 75 ? 92.302 24.401 79.550 1.00 45.25 72 THR A O 1
ATOM 569 N N . PRO A 1 76 ? 91.900 23.933 77.396 1.00 43.82 73 PRO A N 1
ATOM 570 C CA . PRO A 1 76 ? 93.312 24.196 77.071 1.00 44.67 73 PRO A CA 1
ATOM 571 C C . PRO A 1 76 ? 93.689 25.638 77.258 1.00 47.75 73 PRO A C 1
ATOM 572 O O . PRO A 1 76 ? 94.865 25.941 77.520 1.00 47.60 73 PRO A O 1
ATOM 576 N N . ALA A 1 77 ? 92.717 26.546 77.151 1.00 48.69 74 ALA A N 1
ATOM 577 C CA . ALA A 1 77 ? 93.038 27.944 77.369 1.00 48.59 74 ALA A CA 1
ATOM 578 C C . ALA A 1 77 ? 93.533 28.154 78.789 1.00 52.52 74 ALA A C 1
ATOM 579 O O . ALA A 1 77 ? 94.289 29.095 79.056 1.00 56.45 74 ALA A O 1
ATOM 581 N N . ASP A 1 78 ? 93.139 27.273 79.705 1.00 51.26 75 ASP A N 1
ATOM 582 C CA . ASP A 1 78 ? 93.617 27.345 81.074 1.00 52.78 75 ASP A CA 1
ATOM 583 C C . ASP A 1 78 ? 95.035 26.827 81.237 1.00 50.14 75 ASP A C 1
ATOM 584 O O . ASP A 1 78 ? 95.578 26.921 82.346 1.00 50.45 75 ASP A O 1
ATOM 589 N N . VAL A 1 79 ? 95.646 26.273 80.186 1.00 47.65 76 VAL A N 1
ATOM 590 C CA . VAL A 1 79 ? 96.954 25.652 80.366 1.00 46.27 76 VAL A CA 1
ATOM 591 C C . VAL A 1 79 ? 97.991 26.733 80.551 1.00 49.42 76 VAL A C 1
ATOM 592 O O . VAL A 1 79 ? 98.060 27.692 79.774 1.00 57.19 76 VAL A O 1
ATOM 596 N N . VAL A 1 80 ? 98.815 26.580 81.569 1.00 47.33 77 VAL A N 1
ATOM 597 C CA . VAL A 1 80 ? 99.844 27.569 81.831 1.00 46.10 77 VAL A CA 1
ATOM 598 C C . VAL A 1 80 ? 101.210 27.128 81.276 1.00 43.72 77 VAL A C 1
ATOM 599 O O . VAL A 1 80 ? 102.060 27.987 80.998 1.00 39.31 77 VAL A O 1
ATOM 603 N N . ARG A 1 81 ? 101.418 25.826 81.050 1.00 44.49 78 ARG A N 1
ATOM 604 C CA . ARG A 1 81 ? 102.710 25.295 80.640 1.00 43.85 78 ARG A CA 1
ATOM 605 C C . ARG A 1 81 ? 102.569 23.852 80.143 1.00 44.90 78 ARG A C 1
ATOM 606 O O . ARG A 1 81 ? 101.858 23.026 80.738 1.00 43.26 78 ARG A O 1
ATOM 614 N N . LEU A 1 82 ? 103.277 23.572 79.057 1.00 43.33 79 LEU A N 1
ATOM 615 C CA . LEU A 1 82 ? 103.448 22.266 78.463 1.00 43.00 79 LEU A CA 1
ATOM 616 C C . LEU A 1 82 ? 104.913 21.847 78.538 1.00 49.19 79 LEU A C 1
ATOM 617 O O . LEU A 1 82 ? 105.822 22.689 78.611 1.00 51.43 79 LEU A O 1
ATOM 622 N N . ARG A 1 83 ? 105.131 20.531 78.560 1.00 48.87 80 ARG A N 1
ATOM 623 C CA . ARG A 1 83 ? 106.446 19.946 78.336 1.00 51.56 80 ARG A CA 1
ATOM 624 C C . ARG A 1 83 ? 106.272 18.806 77.350 1.00 51.55 80 ARG A C 1
ATOM 625 O O . ARG A 1 83 ? 105.383 17.961 77.521 1.00 50.60 80 ARG A O 1
ATOM 633 N N . THR A 1 84 ? 107.109 18.798 76.316 1.00 50.94 81 THR A N 1
ATOM 634 C CA . THR A 1 84 ? 106.992 17.861 75.206 1.00 46.73 81 THR A CA 1
ATOM 635 C C . THR A 1 84 ? 108.231 16.986 75.153 1.00 44.18 81 THR A C 1
ATOM 636 O O . THR A 1 84 ? 109.356 17.494 75.064 1.00 45.77 81 THR A O 1
ATOM 640 N N . TYR A 1 85 ? 108.027 15.681 75.194 1.00 41.76 82 TYR A N 1
ATOM 641 C CA . TYR A 1 85 ? 109.127 14.733 75.200 1.00 45.40 82 TYR A CA 1
ATOM 642 C C . TYR A 1 85 ? 108.982 13.831 73.981 1.00 47.78 82 TYR A C 1
ATOM 643 O O . TYR A 1 85 ? 107.951 13.164 73.812 1.00 48.48 82 TYR A O 1
ATOM 652 N N . VAL A 1 86 ? 109.998 13.820 73.120 1.00 46.89 83 VAL A N 1
ATOM 653 C CA . VAL A 1 86 ? 109.930 13.080 71.865 1.00 44.39 83 VAL A CA 1
ATOM 654 C C . VAL A 1 86 ? 111.098 12.107 71.768 1.00 46.69 83 VAL A C 1
ATOM 655 O O . VAL A 1 86 ? 112.249 12.456 72.056 1.00 49.79 83 VAL A O 1
ATOM 659 N N . VAL A 1 87 ? 110.788 10.895 71.348 1.00 45.83 84 VAL A N 1
ATOM 660 C CA . VAL A 1 87 ? 111.750 9.814 71.193 1.00 51.22 84 VAL A CA 1
ATOM 661 C C . VAL A 1 87 ? 112.386 9.896 69.812 1.00 55.58 84 VAL A C 1
ATOM 662 O O . VAL A 1 87 ? 111.687 10.132 68.819 1.00 54.06 84 VAL A O 1
ATOM 666 N N . ASN A 1 88 ? 113.707 9.683 69.750 1.00 62.37 85 ASN A N 1
ATOM 667 C CA . ASN A 1 88 ? 114.521 9.757 68.520 1.00 68.35 85 ASN A CA 1
ATOM 668 C C . ASN A 1 88 ? 114.045 10.895 67.624 1.00 69.94 85 ASN A C 1
ATOM 669 O O . ASN A 1 88 ? 113.652 10.711 66.471 1.00 71.70 85 ASN A O 1
ATOM 674 N N . HIS A 1 89 ? 114.057 12.087 68.202 1.00 69.24 86 HIS A N 1
ATOM 675 C CA . HIS A 1 89 ? 113.499 13.246 67.530 1.00 65.83 86 HIS A CA 1
ATOM 676 C C . HIS A 1 89 ? 114.282 13.565 66.268 1.00 65.76 86 HIS A C 1
ATOM 677 O O . HIS A 1 89 ? 115.517 13.503 66.242 1.00 65.19 86 HIS A O 1
ATOM 684 N N . SER A 1 90 ? 113.545 13.907 65.220 1.00 65.29 87 SER A N 1
ATOM 685 C CA . SER A 1 90 ? 114.103 14.336 63.962 1.00 64.82 87 SER A CA 1
ATOM 686 C C . SER A 1 90 ? 113.516 15.696 63.605 1.00 62.61 87 SER A C 1
ATOM 687 O O . SER A 1 90 ? 112.288 15.865 63.637 1.00 61.40 87 SER A O 1
ATOM 690 N N . PRO A 1 91 ? 114.345 16.679 63.268 1.00 60.31 88 PRO A N 1
ATOM 691 C CA . PRO A 1 91 ? 113.833 18.022 62.946 1.00 58.86 88 PRO A CA 1
ATOM 692 C C . PRO A 1 91 ? 112.784 18.036 61.843 1.00 60.75 88 PRO A C 1
ATOM 693 O O . PRO A 1 91 ? 112.090 19.040 61.667 1.00 62.15 88 PRO A O 1
ATOM 697 N N . ALA A 1 92 ? 112.654 16.950 61.080 1.00 60.08 89 ALA A N 1
ATOM 698 C CA . ALA A 1 92 ? 111.667 16.945 60.011 1.00 59.02 89 ALA A CA 1
ATOM 699 C C . ALA A 1 92 ? 110.230 16.842 60.536 1.00 61.03 89 ALA A C 1
ATOM 700 O O . ALA A 1 92 ? 109.296 17.275 59.847 1.00 61.10 89 ALA A O 1
ATOM 702 N N . ASN A 1 93 ? 110.026 16.307 61.744 1.00 57.16 90 ASN A N 1
ATOM 703 C CA . ASN A 1 93 ? 108.702 16.302 62.345 1.00 55.82 90 ASN A CA 1
ATOM 704 C C . ASN A 1 93 ? 108.386 17.569 63.136 1.00 54.90 90 ASN A C 1
ATOM 705 O O . ASN A 1 93 ? 107.236 17.740 63.556 1.00 56.21 90 ASN A O 1
ATOM 710 N N . LEU A 1 94 ? 109.361 18.462 63.335 1.00 53.33 91 LEU A N 1
ATOM 711 C CA . LEU A 1 94 ? 109.176 19.596 64.241 1.00 49.69 91 LEU A CA 1
ATOM 712 C C . LEU A 1 94 ? 107.992 20.475 63.829 1.00 47.97 91 LEU A C 1
ATOM 713 O O . LEU A 1 94 ? 107.111 20.773 64.650 1.00 48.20 91 LEU A O 1
ATOM 718 N N . ALA A 1 95 ? 107.954 20.898 62.561 1.00 45.60 92 ALA A N 1
ATOM 719 C CA . ALA A 1 95 ? 106.838 21.697 62.056 1.00 48.02 92 ALA A CA 1
ATOM 720 C C . ALA A 1 95 ? 105.480 21.091 62.424 1.00 47.49 92 ALA A C 1
ATOM 721 O O . ALA A 1 95 ? 104.611 21.768 62.990 1.00 45.65 92 ALA A O 1
ATOM 723 N N . ALA A 1 96 ? 105.282 19.810 62.113 1.00 46.69 93 ALA A N 1
ATOM 724 C CA . ALA A 1 96 ? 104.007 19.175 62.420 1.00 46.55 93 ALA A CA 1
ATOM 725 C C . ALA A 1 96 ? 103.688 19.243 63.910 1.00 52.76 93 ALA A C 1
ATOM 726 O O . ALA A 1 96 ? 102.549 19.551 64.297 1.00 54.35 93 ALA A O 1
ATOM 728 N N . ILE A 1 97 ? 104.684 18.961 64.762 1.00 53.11 94 ILE A N 1
ATOM 729 C CA . ILE A 1 97 ? 104.445 18.942 66.201 1.00 55.56 94 ILE A CA 1
ATOM 730 C C . ILE A 1 97 ? 104.069 20.331 66.699 1.00 56.54 94 ILE A C 1
ATOM 731 O O . ILE A 1 97 ? 103.123 20.498 67.490 1.00 55.16 94 ILE A O 1
ATOM 736 N N . CYS A 1 98 ? 104.803 21.350 66.249 1.00 53.38 95 CYS A N 1
ATOM 737 C CA . CYS A 1 98 ? 104.429 22.714 66.585 1.00 54.26 95 CYS A CA 1
ATOM 738 C C . CYS A 1 98 ? 103.022 23.028 66.109 1.00 54.11 95 CYS A C 1
ATOM 739 O O . CYS A 1 98 ? 102.248 23.676 66.824 1.00 59.71 95 CYS A O 1
ATOM 742 N N . ALA A 1 99 ? 102.671 22.592 64.898 1.00 45.26 96 ALA A N 1
ATOM 743 C CA . ALA A 1 99 ? 101.336 22.883 64.408 1.00 42.78 96 ALA A CA 1
ATOM 744 C C . ALA A 1 99 ? 100.296 22.264 65.320 1.00 45.41 96 ALA A C 1
ATOM 745 O O . ALA A 1 99 ? 99.310 22.921 65.683 1.00 43.16 96 ALA A O 1
ATOM 747 N N . GLN A 1 100 ? 100.524 21.003 65.733 1.00 46.90 97 GLN A N 1
ATOM 748 C CA . GLN A 1 100 ? 99.528 20.291 66.527 1.00 46.25 97 GLN A CA 1
ATOM 749 C C . GLN A 1 100 ? 99.398 20.894 67.923 1.00 43.79 97 GLN A C 1
ATOM 750 O O . GLN A 1 100 ? 98.285 21.029 68.450 1.00 39.79 97 GLN A O 1
ATOM 756 N N . ILE A 1 101 ? 100.519 21.260 68.543 1.00 43.05 98 ILE A N 1
ATOM 757 C CA . ILE A 1 101 ? 100.444 21.901 69.849 1.00 42.87 98 ILE A CA 1
ATOM 758 C C . ILE A 1 101 ? 99.808 23.281 69.728 1.00 47.10 98 ILE A C 1
ATOM 759 O O . ILE A 1 101 ? 98.952 23.669 70.538 1.00 48.60 98 ILE A O 1
ATOM 764 N N . GLY A 1 102 ? 100.194 24.037 68.706 1.00 46.48 99 GLY A N 1
ATOM 765 C CA . GLY A 1 102 ? 99.519 25.291 68.458 1.00 47.93 99 GLY A CA 1
ATOM 766 C C . GLY A 1 102 ? 98.018 25.125 68.384 1.00 49.23 99 GLY A C 1
ATOM 767 O O . GLY A 1 102 ? 97.264 25.900 68.975 1.00 53.95 99 GLY A O 1
ATOM 768 N N . ALA A 1 103 ? 97.558 24.105 67.659 1.00 49.11 100 ALA A N 1
ATOM 769 C CA . ALA A 1 103 ? 96.117 23.931 67.506 1.00 48.79 100 ALA A CA 1
ATOM 770 C C . ALA A 1 103 ? 95.469 23.437 68.787 1.00 48.58 100 ALA A C 1
ATOM 771 O O . ALA A 1 103 ? 94.243 23.542 68.933 1.00 48.14 100 ALA A O 1
ATOM 773 N N . PHE A 1 104 ? 96.268 22.920 69.721 1.00 47.68 101 PHE A N 1
ATOM 774 C CA . PHE A 1 104 ? 95.701 22.339 70.929 1.00 46.05 101 PHE A CA 1
ATOM 775 C C . PHE A 1 104 ? 95.015 23.398 71.774 1.00 47.64 101 PHE A C 1
ATOM 776 O O . PHE A 1 104 ? 94.086 23.084 72.526 1.00 47.48 101 PHE A O 1
ATOM 784 N N . TYR A 1 105 ? 95.442 24.653 71.652 1.00 46.39 102 TYR A N 1
ATOM 785 C CA . TYR A 1 105 ? 94.890 25.721 72.470 1.00 46.32 102 TYR A CA 1
ATOM 786 C C . TYR A 1 105 ? 93.579 26.248 71.927 1.00 48.11 102 TYR A C 1
ATOM 787 O O . TYR A 1 105 ? 93.006 27.171 72.516 1.00 49.56 102 TYR A O 1
ATOM 796 N N . GLU A 1 106 ? 93.103 25.682 70.824 1.00 47.82 103 GLU A N 1
ATOM 797 C CA . GLU A 1 106 ? 91.817 26.034 70.238 1.00 50.27 103 GLU A CA 1
ATOM 798 C C . GLU A 1 106 ? 91.633 27.553 70.176 1.00 50.38 103 GLU A C 1
ATOM 799 O O . GLU A 1 106 ? 90.589 28.094 70.542 1.00 48.98 103 GLU A O 1
ATOM 805 N N . GLY A 1 107 ? 92.674 28.253 69.722 1.00 51.30 104 GLY A N 1
ATOM 806 C CA . GLY A 1 107 ? 92.581 29.669 69.461 1.00 51.11 104 GLY A CA 1
ATOM 807 C C . GLY A 1 107 ? 93.113 30.558 70.565 1.00 50.73 104 GLY A C 1
ATOM 808 O O . GLY A 1 107 ? 93.431 31.727 70.303 1.00 55.27 104 GLY A O 1
ATOM 809 N N . ALA A 1 108 ? 93.214 30.035 71.783 1.00 45.91 105 ALA A N 1
ATOM 810 C CA . ALA A 1 108 ? 93.814 30.761 72.889 1.00 46.37 105 ALA A CA 1
ATOM 811 C C . ALA A 1 108 ? 95.298 31.039 72.621 1.00 51.19 105 ALA A C 1
ATOM 812 O O . ALA A 1 108 ? 95.963 30.345 71.833 1.00 50.28 105 ALA A O 1
ATOM 814 N N . ASP A 1 109 ? 95.826 32.066 73.293 1.00 51.76 106 ASP A N 1
ATOM 815 C CA . ASP A 1 109 ? 97.268 32.253 73.258 1.00 52.65 106 ASP A CA 1
ATOM 816 C C . ASP A 1 109 ? 97.937 30.987 73.779 1.00 51.28 106 ASP A C 1
ATOM 817 O O . ASP A 1 109 ? 97.482 30.413 74.776 1.00 52.28 106 ASP A O 1
ATOM 822 N N . PRO A 1 110 ? 99.002 30.518 73.139 1.00 50.21 107 PRO A N 1
ATOM 823 C CA . PRO A 1 110 ? 99.628 29.258 73.571 1.00 51.18 107 PRO A CA 1
ATOM 824 C C . PRO A 1 110 ? 100.425 29.422 74.863 1.00 52.86 107 PRO A C 1
ATOM 825 O O . PRO A 1 110 ? 100.986 30.485 75.144 1.00 54.05 107 PRO A O 1
ATOM 829 N N . ALA A 1 111 ? 100.465 28.347 75.652 1.00 52.04 108 ALA A N 1
ATOM 830 C CA . ALA A 1 111 ? 101.209 28.328 76.905 1.00 50.31 108 ALA A CA 1
ATOM 831 C C . ALA A 1 111 ? 102.708 28.252 76.636 1.00 51.86 108 ALA A C 1
ATOM 832 O O . ALA A 1 111 ? 103.166 28.180 75.492 1.00 54.28 108 ALA A O 1
ATOM 834 N N . ALA A 1 112 ? 103.489 28.265 77.706 1.00 50.60 109 ALA A N 1
ATOM 835 C CA . ALA A 1 112 ? 104.911 28.020 77.549 1.00 49.78 109 ALA A CA 1
ATOM 836 C C . ALA A 1 112 ? 105.133 26.542 77.301 1.00 48.05 109 ALA A C 1
ATOM 837 O O . ALA A 1 112 ? 104.403 25.699 77.811 1.00 52.41 109 ALA A O 1
ATOM 839 N N . ASN A 1 113 ? 106.146 26.221 76.510 1.00 47.42 110 ASN A N 1
ATOM 840 C CA . ASN A 1 113 ? 106.449 24.833 76.196 1.00 46.90 110 ASN A CA 1
ATOM 841 C C . ASN A 1 113 ? 107.946 24.603 76.329 1.00 46.62 110 ASN A C 1
ATOM 842 O O . ASN A 1 113 ? 108.737 25.546 76.313 1.00 49.00 110 ASN A O 1
ATOM 847 N N . SER A 1 114 ? 108.335 23.346 76.503 1.00 47.04 111 SER A N 1
ATOM 848 C CA . SER A 1 114 ? 109.726 22.931 76.332 1.00 47.15 111 SER A CA 1
ATOM 849 C C . SER A 1 114 ? 109.727 21.698 75.455 1.00 46.32 111 SER A C 1
ATOM 850 O O . SER A 1 114 ? 108.903 20.799 75.636 1.00 47.02 111 SER A O 1
ATOM 853 N N . PHE A 1 115 ? 110.633 21.659 74.498 1.00 47.68 112 PHE A N 1
ATOM 854 C CA . PHE A 1 115 ? 110.670 20.574 73.528 1.00 47.85 112 PHE A CA 1
ATOM 855 C C . PHE A 1 115 ? 111.943 19.780 73.725 1.00 47.91 112 PHE A C 1
ATOM 856 O O . PHE A 1 115 ? 113.027 20.256 73.376 1.00 51.52 112 PHE A O 1
ATOM 864 N N . ILE A 1 116 ? 111.811 18.553 74.217 1.00 44.96 113 ILE A N 1
ATOM 865 C CA . ILE A 1 116 ? 112.958 17.757 74.631 1.00 47.15 113 ILE A CA 1
ATOM 866 C C . ILE A 1 116 ? 112.987 16.458 73.839 1.00 45.55 113 ILE A C 1
ATOM 867 O O . ILE A 1 116 ? 112.021 15.684 73.862 1.00 44.51 113 ILE A O 1
ATOM 872 N N . GLY A 1 117 ? 114.102 16.207 73.161 1.00 44.95 114 GLY A N 1
ATOM 873 C CA . GLY A 1 117 ? 114.319 14.936 72.494 1.00 41.19 114 GLY A CA 1
ATOM 874 C C . GLY A 1 117 ? 114.965 13.917 73.410 1.00 39.85 114 GLY A C 1
ATOM 875 O O . GLY A 1 117 ? 116.159 14.014 73.738 1.00 37.91 114 GLY A O 1
ATOM 876 N N . VAL A 1 118 ? 114.179 12.931 73.822 1.00 39.62 115 VAL A N 1
ATOM 877 C CA . VAL A 1 118 ? 114.601 11.972 74.815 1.00 41.34 115 VAL A CA 1
ATOM 878 C C . VAL A 1 118 ? 115.110 10.701 74.146 1.00 45.02 115 VAL A C 1
ATOM 879 O O . VAL A 1 118 ? 114.991 10.508 72.935 1.00 42.46 115 VAL A O 1
ATOM 883 N N . GLN A 1 119 ? 115.639 9.790 74.966 1.00 50.49 116 GLN A N 1
ATOM 884 C CA . GLN A 1 119 ? 116.114 8.499 74.494 1.00 56.98 116 GLN A CA 1
ATOM 885 C C . GLN A 1 119 ? 115.008 7.451 74.462 1.00 58.38 116 GLN A C 1
ATOM 886 O O . GLN A 1 119 ? 114.974 6.613 73.551 1.00 61.38 116 GLN A O 1
ATOM 892 N N . ALA A 1 120 ? 114.099 7.486 75.437 1.00 54.76 117 ALA A N 1
ATOM 893 C CA . ALA A 1 120 ? 113.023 6.508 75.510 1.00 49.38 117 ALA A CA 1
ATOM 894 C C . ALA A 1 120 ? 111.898 7.051 76.372 1.00 49.17 117 ALA A C 1
ATOM 895 O O . ALA A 1 120 ? 112.074 8.007 77.133 1.00 50.30 117 ALA A O 1
ATOM 897 N N . LEU A 1 121 ? 110.737 6.429 76.237 1.00 47.09 118 LEU A N 1
ATOM 898 C CA . LEU A 1 121 ? 109.651 6.623 77.173 1.00 44.17 118 LEU A CA 1
ATOM 899 C C . LEU A 1 121 ? 109.457 5.327 77.946 1.00 47.21 118 LEU A C 1
ATOM 900 O O . LEU A 1 121 ? 110.259 4.394 77.831 1.00 51.74 118 LEU A O 1
ATOM 905 N N . ALA A 1 122 ? 108.377 5.270 78.727 1.00 47.13 119 ALA A N 1
ATOM 906 C CA . ALA A 1 122 ? 108.147 4.140 79.628 1.00 47.89 119 ALA A CA 1
ATOM 907 C C . ALA A 1 122 ? 108.247 2.808 78.906 1.00 49.63 119 ALA A C 1
ATOM 908 O O . ALA A 1 122 ? 108.848 1.857 79.425 1.00 51.78 119 ALA A O 1
ATOM 910 N N . LEU A 1 123 ? 107.668 2.722 77.709 1.00 49.45 120 LEU A N 1
ATOM 911 C CA . LEU A 1 123 ? 107.703 1.525 76.884 1.00 50.68 120 LEU A CA 1
ATOM 912 C C . LEU A 1 123 ? 108.123 1.871 75.465 1.00 50.96 120 LEU A C 1
ATOM 913 O O . LEU A 1 123 ? 107.881 2.988 74.979 1.00 47.46 120 LEU A O 1
ATOM 918 N N . PRO A 1 124 ? 108.733 0.905 74.772 1.00 49.57 121 PRO A N 1
ATOM 919 C CA . PRO A 1 124 ? 109.229 1.140 73.405 1.00 50.19 121 PRO A CA 1
ATOM 920 C C . PRO A 1 124 ? 108.193 1.656 72.455 1.00 49.41 121 PRO A C 1
ATOM 921 O O . PRO A 1 124 ? 108.507 2.502 71.610 1.00 50.14 121 PRO A O 1
ATOM 925 N N . GLU A 1 125 ? 106.968 1.148 72.549 1.00 51.77 122 GLU A N 1
ATOM 926 C CA . GLU A 1 125 ? 105.935 1.582 71.625 1.00 55.93 122 GLU A CA 1
ATOM 927 C C . GLU A 1 125 ? 105.667 3.083 71.745 1.00 53.09 122 GLU A C 1
ATOM 928 O O . GLU A 1 125 ? 105.223 3.699 70.772 1.00 53.96 122 GLU A O 1
ATOM 934 N N . LEU A 1 126 ? 105.989 3.693 72.889 1.00 47.57 123 LEU A N 1
ATOM 935 C CA . LEU A 1 126 ? 105.657 5.089 73.139 1.00 45.20 123 LEU A CA 1
ATOM 936 C C . LEU A 1 126 ? 106.643 6.025 72.466 1.00 49.23 123 LEU A C 1
ATOM 937 O O . LEU A 1 126 ? 107.857 5.884 72.630 1.00 55.38 123 LEU A O 1
ATOM 942 N N . LEU A 1 127 ? 106.122 7.010 71.740 1.00 48.13 124 LEU A N 1
ATOM 943 C CA . LEU A 1 127 ? 106.970 7.899 70.961 1.00 46.98 124 LEU A CA 1
ATOM 944 C C . LEU A 1 127 ? 106.920 9.348 71.383 1.00 47.29 124 LEU A C 1
ATOM 945 O O . LEU A 1 127 ? 107.854 10.089 71.064 1.00 49.27 124 LEU A O 1
ATOM 950 N N . ILE A 1 128 ? 105.861 9.786 72.049 1.00 46.74 125 ILE A N 1
ATOM 951 C CA . ILE A 1 128 ? 105.781 11.157 72.527 1.00 43.95 125 ILE A CA 1
ATOM 952 C C . ILE A 1 128 ? 105.047 11.147 73.853 1.00 44.31 125 ILE A C 1
ATOM 953 O O . ILE A 1 128 ? 104.146 10.335 74.075 1.00 44.56 125 ILE A O 1
ATOM 958 N N . GLU A 1 129 ? 105.463 12.040 74.745 1.00 47.34 126 GLU A N 1
ATOM 959 C CA . GLU A 1 129 ? 104.772 12.295 76.003 1.00 50.43 126 GLU A CA 1
ATOM 960 C C . GLU A 1 129 ? 104.695 13.798 76.218 1.00 51.17 126 GLU A C 1
ATOM 961 O O . GLU A 1 129 ? 105.713 14.493 76.094 1.00 53.26 126 GLU A O 1
ATOM 967 N N . ILE A 1 130 ? 103.501 14.304 76.536 1.00 46.58 127 ILE A N 1
ATOM 968 C CA . ILE A 1 130 ? 103.323 15.715 76.870 1.00 42.45 127 ILE A CA 1
ATOM 969 C C . ILE A 1 130 ? 102.648 15.843 78.232 1.00 41.34 127 ILE A C 1
ATOM 970 O O . ILE A 1 130 ? 101.571 15.276 78.453 1.00 40.27 127 ILE A O 1
ATOM 975 N N . GLU A 1 131 ? 103.276 16.590 79.143 1.00 42.31 128 GLU A N 1
ATOM 976 C CA . GLU A 1 131 ? 102.645 16.932 80.412 1.00 43.44 128 GLU A CA 1
ATOM 977 C C . GLU A 1 131 ? 102.174 18.391 80.402 1.00 44.21 128 GLU A C 1
ATOM 978 O O . GLU A 1 131 ? 102.626 19.212 79.592 1.00 45.02 128 GLU A O 1
ATOM 984 N N . ALA A 1 132 ? 101.226 18.704 81.294 1.00 41.07 129 ALA A N 1
ATOM 985 C CA . ALA A 1 132 ? 100.692 20.060 81.351 1.00 40.51 129 ALA A CA 1
ATOM 986 C C . ALA A 1 132 ? 100.482 20.526 82.787 1.00 44.38 129 ALA A C 1
ATOM 987 O O . ALA A 1 132 ? 100.275 19.728 83.715 1.00 44.43 129 ALA A O 1
ATOM 989 N N . THR A 1 133 ? 100.541 21.848 82.943 1.00 42.99 130 THR A N 1
ATOM 990 C CA . THR A 1 133 ? 100.117 22.542 84.148 1.00 41.63 130 THR A CA 1
ATOM 991 C C . THR A 1 133 ? 99.097 23.612 83.780 1.00 42.34 130 THR A C 1
ATOM 992 O O . THR A 1 133 ? 99.252 24.306 82.765 1.00 42.62 130 THR A O 1
ATOM 996 N N . ALA A 1 134 ? 98.042 23.735 84.587 1.00 44.11 131 ALA A N 1
ATOM 997 C CA . ALA A 1 134 ? 96.993 24.713 84.317 1.00 47.31 131 ALA A CA 1
ATOM 998 C C . ALA A 1 134 ? 96.516 25.330 85.627 1.00 51.91 131 ALA A C 1
ATOM 999 O O . ALA A 1 134 ? 96.819 24.841 86.721 1.00 52.44 131 ALA A O 1
ATOM 1001 N N . CYS A 1 135 ? 95.759 26.415 85.518 1.00 53.91 132 CYS A N 1
ATOM 1002 C CA . CYS A 1 135 ? 95.174 27.023 86.697 1.00 63.01 132 CYS A CA 1
ATOM 1003 C C . CYS A 1 135 ? 93.661 26.982 86.588 1.00 64.42 132 CYS A C 1
ATOM 1004 O O . CYS A 1 135 ? 93.109 26.605 85.555 1.00 65.81 132 CYS A O 1
ATOM 1007 N N . LEU A 1 136 ? 92.990 27.388 87.670 1.00 66.10 133 LEU A N 1
ATOM 1008 C CA . LEU A 1 136 ? 91.546 27.197 87.796 1.00 65.51 133 LEU A CA 1
ATOM 1009 C C . LEU A 1 136 ? 90.823 28.441 88.291 1.00 64.89 133 LEU A C 1
ATOM 1010 O O . LEU A 1 136 ? 91.086 28.904 89.394 1.00 65.62 133 LEU A O 1
ATOM 1023 N N . ASN B 1 5 ? 76.888 -2.312 68.970 1.00 118.32 2 ASN B N 1
ATOM 1024 C CA . ASN B 1 5 ? 76.077 -1.534 68.035 1.00 109.62 2 ASN B CA 1
ATOM 1025 C C . ASN B 1 5 ? 76.708 -1.399 66.646 1.00 95.41 2 ASN B C 1
ATOM 1026 O O . ASN B 1 5 ? 76.010 -1.047 65.688 1.00 91.97 2 ASN B O 1
ATOM 1031 N N . ARG B 1 6 ? 77.995 -1.689 66.511 1.00 84.40 3 ARG B N 1
ATOM 1032 C CA . ARG B 1 6 ? 78.784 -1.345 65.338 1.00 68.39 3 ARG B CA 1
ATOM 1033 C C . ARG B 1 6 ? 79.650 -2.533 64.965 1.00 67.62 3 ARG B C 1
ATOM 1034 O O . ARG B 1 6 ? 80.189 -3.212 65.842 1.00 74.77 3 ARG B O 1
ATOM 1042 N N . ARG B 1 7 ? 79.795 -2.780 63.668 1.00 61.30 4 ARG B N 1
ATOM 1043 C CA . ARG B 1 7 ? 80.545 -3.930 63.182 1.00 59.60 4 ARG B CA 1
ATOM 1044 C C . ARG B 1 7 ? 81.167 -3.499 61.870 1.00 52.17 4 ARG B C 1
ATOM 1045 O O . ARG B 1 7 ? 80.453 -2.985 61.014 1.00 51.71 4 ARG B O 1
ATOM 1053 N N . VAL B 1 8 ? 82.469 -3.649 61.707 1.00 54.45 5 VAL B N 1
ATOM 1054 C CA . VAL B 1 8 ? 83.094 -3.172 60.470 1.00 52.16 5 VAL B CA 1
ATOM 1055 C C . VAL B 1 8 ? 83.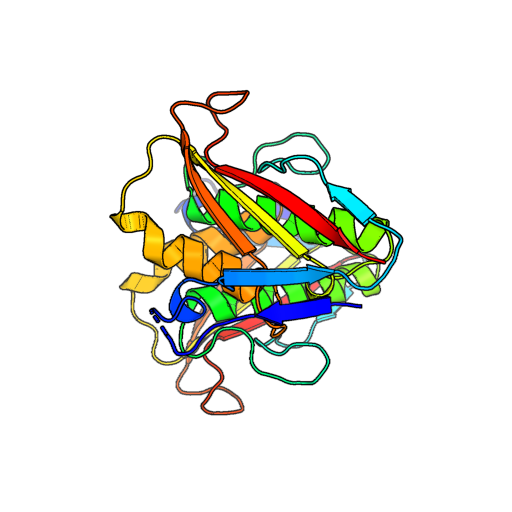389 -4.353 59.549 1.00 53.63 5 VAL B C 1
ATOM 1056 O O . VAL B 1 8 ? 83.614 -5.491 59.989 1.00 58.05 5 VAL B O 1
ATOM 1060 N N . ILE B 1 9 ? 83.355 -4.076 58.248 1.00 52.20 6 ILE B N 1
ATOM 1061 C CA . ILE B 1 9 ? 83.533 -5.078 57.203 1.00 56.13 6 ILE B CA 1
ATOM 1062 C C . ILE B 1 9 ? 84.753 -4.675 56.396 1.00 57.15 6 ILE B C 1
ATOM 1063 O O . ILE B 1 9 ? 84.774 -3.587 55.805 1.00 57.95 6 ILE B O 1
ATOM 1068 N N . ASN B 1 10 ? 85.766 -5.541 56.368 1.00 57.90 7 ASN B N 1
ATOM 1069 C CA . ASN B 1 10 ? 86.985 -5.290 55.602 1.00 54.48 7 ASN B CA 1
ATOM 1070 C C . ASN B 1 10 ? 87.291 -6.572 54.851 1.00 56.29 7 ASN B C 1
ATOM 1071 O O . ASN B 1 10 ? 87.933 -7.484 55.387 1.00 62.31 7 ASN B O 1
ATOM 1076 N N . PRO B 1 11 ? 86.816 -6.687 53.614 1.00 53.03 8 PRO B N 1
ATOM 1077 C CA . PRO B 1 11 ? 86.924 -7.958 52.887 1.00 53.58 8 PRO B CA 1
ATOM 1078 C C . PRO B 1 11 ? 88.350 -8.316 52.526 1.00 55.80 8 PRO B C 1
ATOM 1079 O O . PRO B 1 11 ? 89.198 -7.452 52.284 1.00 53.60 8 PRO B O 1
ATOM 1083 N N . GLU B 1 12 ? 88.603 -9.628 52.521 1.00 63.70 9 GLU B N 1
ATOM 1084 C CA . GLU B 1 12 ? 89.905 -10.152 52.132 1.00 71.43 9 GLU B CA 1
ATOM 1085 C C . GLU B 1 12 ? 90.124 -10.003 50.641 1.00 68.12 9 GLU B C 1
ATOM 1086 O O . GLU B 1 12 ? 91.266 -9.883 50.190 1.00 68.77 9 GLU B O 1
ATOM 1092 N N . THR B 1 13 ? 89.035 -10.029 49.878 1.00 66.40 10 THR B N 1
ATOM 1093 C CA . THR B 1 13 ? 88.966 -9.876 48.433 1.00 66.39 10 THR B CA 1
ATOM 1094 C C . THR B 1 13 ? 89.113 -8.428 47.996 1.00 65.38 10 THR B C 1
ATOM 1095 O O . THR B 1 13 ? 88.925 -8.107 46.809 1.00 68.39 10 THR B O 1
ATOM 1107 N N . TYR B 1 15 ? 91.269 -4.439 48.724 1.00 55.50 12 TYR B N 1
ATOM 1108 C CA . TYR B 1 15 ? 92.553 -3.933 49.188 1.00 56.68 12 TYR B CA 1
ATOM 1109 C C . TYR B 1 15 ? 92.432 -3.455 50.633 1.00 55.54 12 TYR B C 1
ATOM 1110 O O . TYR B 1 15 ? 91.344 -3.081 51.084 1.00 53.34 12 TYR B O 1
ATOM 1119 N N . PRO B 1 16 ? 93.536 -3.466 51.382 1.00 58.65 13 PRO B N 1
ATOM 1120 C CA . PRO B 1 16 ? 93.485 -3.081 52.803 1.00 58.15 13 PRO B CA 1
ATOM 1121 C C . PRO B 1 16 ? 93.215 -1.594 52.963 1.00 56.80 13 PRO B C 1
ATOM 1122 O O . PRO B 1 16 ? 93.973 -0.760 52.474 1.00 57.92 13 PRO B O 1
ATOM 1126 N N . SER B 1 17 ? 92.140 -1.266 53.669 1.00 57.18 14 SER B N 1
ATOM 1127 C CA . SER B 1 17 ? 91.790 0.133 53.859 1.00 56.61 14 SER B CA 1
ATOM 1128 C C . SER B 1 17 ? 92.308 0.718 55.164 1.00 51.93 14 SER B C 1
ATOM 1129 O O . SER B 1 17 ? 92.590 1.918 55.226 1.00 51.43 14 SER B O 1
ATOM 1132 N N . VAL B 1 18 ? 92.445 -0.088 56.204 1.00 49.61 15 VAL B N 1
ATOM 1133 C CA . VAL B 1 18 ? 92.746 0.430 57.537 1.00 52.53 15 VAL B CA 1
ATOM 1134 C C . VAL B 1 18 ? 94.070 1.199 57.588 1.00 59.98 15 VAL B C 1
ATOM 1135 O O . VAL B 1 18 ? 94.188 2.148 58.382 1.00 59.05 15 VAL B O 1
ATOM 1139 N N . PRO B 1 19 ? 95.087 0.858 56.778 1.00 65.47 16 PRO B N 1
ATOM 1140 C CA . PRO B 1 19 ? 96.237 1.769 56.635 1.00 67.70 16 PRO B CA 1
ATOM 1141 C C . PRO B 1 19 ? 95.860 3.200 56.287 1.00 69.56 16 PRO B C 1
ATOM 1142 O O . PRO B 1 19 ? 96.544 4.141 56.715 1.00 74.93 16 PRO B O 1
ATOM 1146 N N . PHE B 1 20 ? 94.796 3.398 55.517 1.00 65.59 17 PHE B N 1
ATOM 1147 C CA . PHE B 1 20 ? 94.331 4.734 55.175 1.00 67.86 17 PHE B CA 1
ATOM 1148 C C . PHE B 1 20 ? 93.387 5.301 56.224 1.00 62.64 17 PHE B C 1
ATOM 1149 O O . PHE B 1 20 ? 92.810 6.377 56.014 1.00 62.96 17 PHE B O 1
ATOM 1157 N N . GLY B 1 21 ? 93.200 4.597 57.334 1.00 58.58 18 GLY B N 1
ATOM 1158 C CA . GLY B 1 21 ? 92.340 5.104 58.385 1.00 55.89 18 GLY B CA 1
ATOM 1159 C C . GLY B 1 21 ? 90.864 5.009 58.066 1.00 53.13 18 GLY B C 1
ATOM 1160 O O . GLY B 1 21 ? 90.099 5.918 58.417 1.00 55.28 18 GLY B O 1
ATOM 1161 N N . PHE B 1 22 ? 90.441 3.936 57.401 1.00 49.22 19 PHE B N 1
ATOM 1162 C CA . PHE B 1 22 ? 89.017 3.700 57.250 1.00 46.65 19 PHE B CA 1
ATOM 1163 C C . PHE B 1 22 ? 88.770 2.231 56.970 1.00 47.88 19 PHE B C 1
ATOM 1164 O O . PHE B 1 22 ? 89.674 1.494 56.560 1.00 48.11 19 PHE B O 1
ATOM 1172 N N . SER B 1 23 ? 87.528 1.819 57.224 1.00 46.14 20 SER B N 1
ATOM 1173 C CA . SER B 1 23 ? 87.032 0.507 56.846 1.00 46.30 20 SER B CA 1
ATOM 1174 C C . SER B 1 23 ? 86.162 0.643 55.614 1.00 46.79 20 SER B C 1
ATOM 1175 O O . SER B 1 23 ? 85.554 1.688 55.376 1.00 47.65 20 SER B O 1
ATOM 1178 N N . HIS B 1 24 ? 86.091 -0.435 54.838 1.00 47.69 21 HIS B N 1
ATOM 1179 C CA . HIS B 1 24 ? 85.300 -0.390 53.614 1.00 46.80 21 HIS B CA 1
ATOM 1180 C C . HIS B 1 24 ? 83.818 -0.255 53.918 1.00 49.27 21 HIS B C 1
ATOM 1181 O O . HIS B 1 24 ? 83.069 0.349 53.139 1.00 49.22 21 HIS B O 1
ATOM 1188 N N . ALA B 1 25 ? 83.373 -0.801 55.038 1.00 52.93 22 ALA B N 1
ATOM 1189 C CA . ALA B 1 25 ? 81.981 -0.619 55.396 1.00 54.44 22 ALA B CA 1
ATOM 1190 C C . ALA B 1 25 ? 81.798 -0.884 56.883 1.00 54.16 22 ALA B C 1
ATOM 1191 O O . ALA B 1 25 ? 82.510 -1.699 57.494 1.00 50.70 22 ALA B O 1
ATOM 1193 N N . VAL B 1 26 ? 80.827 -0.175 57.451 1.00 52.26 23 VAL B N 1
ATOM 1194 C CA . VAL B 1 26 ? 80.390 -0.384 58.820 1.00 47.37 23 VAL B CA 1
ATOM 1195 C C . VAL B 1 26 ? 78.931 -0.840 58.801 1.00 46.52 23 VAL B C 1
ATOM 1196 O O . VAL B 1 26 ? 78.096 -0.251 58.100 1.00 45.69 23 VAL B O 1
ATOM 1200 N N . GLU B 1 27 ? 78.637 -1.912 59.528 1.00 49.46 24 GLU B N 1
ATOM 1201 C CA . GLU B 1 27 ? 77.268 -2.358 59.754 1.00 54.94 24 GLU B CA 1
ATOM 1202 C C . GLU B 1 27 ? 76.751 -1.657 61.005 1.00 55.73 24 GLU B C 1
ATOM 1203 O O . GLU B 1 27 ? 77.339 -1.800 62.087 1.00 58.25 24 GLU B O 1
ATOM 1209 N N . GLN B 1 28 ? 75.681 -0.874 60.856 1.00 53.75 25 GLN B N 1
ATOM 1210 C CA . GLN B 1 28 ? 75.012 -0.248 61.997 1.00 55.89 25 GLN B CA 1
ATOM 1211 C C . GLN B 1 28 ? 73.868 -1.142 62.440 1.00 62.89 25 GLN B C 1
ATOM 1212 O O . GLN B 1 28 ? 72.899 -1.331 61.702 1.00 65.49 25 GLN B O 1
ATOM 1218 N N . LEU B 1 29 ? 73.968 -1.680 63.648 1.00 70.61 26 LEU B N 1
ATOM 1219 C CA . LEU B 1 29 ? 72.977 -2.621 64.148 1.00 80.56 26 LEU B CA 1
ATOM 1220 C C . LEU B 1 29 ? 71.934 -1.959 65.035 1.00 84.56 26 LEU B C 1
ATOM 1221 O O . LEU B 1 29 ? 70.758 -2.327 64.972 1.00 86.28 26 LEU B O 1
ATOM 1226 N N . SER B 1 30 ? 72.343 -0.977 65.843 1.00 88.29 27 SER B N 1
ATOM 1227 C CA . SER B 1 30 ? 71.440 -0.252 66.728 1.00 94.39 27 SER B CA 1
ATOM 1228 C C . SER B 1 30 ? 70.503 0.636 65.916 1.00 90.17 27 SER B C 1
ATOM 1229 O O . SER B 1 30 ? 70.684 0.852 64.714 1.00 86.98 27 SER B O 1
ATOM 1232 N N . GLY B 1 31 ? 69.494 1.165 66.597 1.00 91.08 28 GLY B N 1
ATOM 1233 C CA . GLY B 1 31 ? 68.465 1.926 65.917 1.00 90.71 28 GLY B CA 1
ATOM 1234 C C . GLY B 1 31 ? 68.683 3.427 65.900 1.00 87.59 28 GLY B C 1
ATOM 1235 O O . GLY B 1 31 ? 68.389 4.084 64.896 1.00 87.67 28 GLY B O 1
ATOM 1236 N N . ARG B 1 32 ? 69.180 3.991 66.998 1.00 72.62 29 ARG B N 1
ATOM 1237 C CA . ARG B 1 32 ? 69.353 5.433 67.082 1.00 70.78 29 ARG B CA 1
ATOM 1238 C C . ARG B 1 32 ? 70.572 5.881 66.282 1.00 65.79 29 ARG B C 1
ATOM 1239 O O . ARG B 1 32 ? 71.668 5.347 66.458 1.00 68.49 29 ARG B O 1
ATOM 1247 N N . THR B 1 33 ? 70.384 6.875 65.414 1.00 59.49 30 THR B N 1
ATOM 1248 C CA . THR B 1 33 ? 71.454 7.441 64.599 1.00 54.26 30 THR B CA 1
ATOM 1249 C C . THR B 1 33 ? 71.695 8.901 64.966 1.00 52.14 30 THR B C 1
ATOM 1250 O O . THR B 1 33 ? 70.750 9.659 65.205 1.00 52.89 30 THR B O 1
ATOM 1254 N N . LEU B 1 34 ? 72.962 9.299 65.002 1.00 50.77 31 LEU B N 1
ATOM 1255 C CA . LEU B 1 34 ? 73.351 10.679 65.259 1.00 48.50 31 LEU B CA 1
ATOM 1256 C C . LEU B 1 34 ? 73.970 11.233 63.984 1.00 47.72 31 LEU B C 1
ATOM 1257 O O . LEU B 1 34 ? 74.942 10.664 63.470 1.00 50.71 31 LEU B O 1
ATOM 1262 N N . HIS B 1 35 ? 73.407 12.323 63.468 1.00 44.55 32 HIS B N 1
ATOM 1263 C CA . HIS B 1 35 ? 73.929 12.979 62.270 1.00 45.34 32 HIS B CA 1
ATOM 1264 C C . HIS B 1 35 ? 74.664 14.233 62.694 1.00 45.57 32 HIS B C 1
ATOM 1265 O O . HIS B 1 35 ? 74.040 15.187 63.169 1.00 51.43 32 HIS B O 1
ATOM 1272 N N . ILE B 1 36 ? 75.974 14.253 62.525 1.00 40.61 33 ILE B N 1
ATOM 1273 C CA . ILE B 1 36 ? 76.751 15.415 62.931 1.00 43.11 33 ILE B CA 1
ATOM 1274 C C . ILE B 1 36 ? 77.075 16.250 61.711 1.00 42.45 33 ILE B C 1
ATOM 1275 O O . ILE B 1 36 ? 77.620 15.741 60.724 1.00 44.40 33 ILE B O 1
ATOM 1280 N N . ALA B 1 37 ? 76.751 17.530 61.786 1.00 40.65 34 ALA B N 1
ATOM 1281 C CA . ALA B 1 37 ? 77.045 18.436 60.697 1.00 41.44 34 ALA B CA 1
ATOM 1282 C C . ALA B 1 37 ? 78.544 18.464 60.430 1.00 42.77 34 ALA B C 1
ATOM 1283 O O . ALA B 1 37 ? 79.363 18.210 61.321 1.00 41.76 34 ALA B O 1
ATOM 1285 N N . GLY B 1 38 ? 78.898 18.768 59.183 1.00 42.95 35 GLY B N 1
ATOM 1286 C CA . GLY B 1 38 ? 80.280 18.990 58.825 1.00 41.89 35 GLY B CA 1
ATOM 1287 C C . GLY B 1 38 ? 80.940 19.990 59.750 1.00 45.08 35 GLY B C 1
ATOM 1288 O O . GLY B 1 38 ? 80.489 21.132 59.895 1.00 44.19 35 GLY B O 1
ATOM 1289 N N . GLN B 1 39 ? 82.003 19.555 60.403 1.00 46.59 36 GLN B N 1
ATOM 1290 C CA . GLN B 1 39 ? 82.755 20.400 61.306 1.00 43.49 36 GLN B CA 1
ATOM 1291 C C . GLN B 1 39 ? 83.950 21.024 60.605 1.00 46.03 36 GLN B C 1
ATOM 1292 O O . GLN B 1 39 ? 84.413 20.554 59.568 1.00 49.28 36 GLN B O 1
ATOM 1298 N N . VAL B 1 40 ? 84.509 22.028 61.273 1.00 47.95 37 VAL B N 1
ATOM 1299 C CA . VAL B 1 40 ? 85.299 23.097 60.678 1.00 45.40 37 VAL B CA 1
ATOM 1300 C C . VAL B 1 40 ? 86.148 23.703 61.783 1.00 47.65 37 VAL B C 1
ATOM 1301 O O . VAL B 1 40 ? 85.761 23.692 62.955 1.00 53.55 37 VAL B O 1
ATOM 1305 N N . ALA B 1 41 ? 87.313 24.232 61.411 1.00 45.39 38 ALA B N 1
ATOM 1306 C CA . ALA B 1 41 ? 88.319 24.674 62.374 1.00 45.21 38 ALA B CA 1
ATOM 1307 C C . ALA B 1 41 ? 87.946 25.940 63.161 1.00 44.52 38 ALA B C 1
ATOM 1308 O O . ALA B 1 41 ? 88.746 26.884 63.246 1.00 46.03 38 ALA B O 1
ATOM 1310 N N . TRP B 1 42 ? 86.765 25.964 63.781 1.00 42.43 39 TRP B N 1
ATOM 1311 C CA . TRP B 1 42 ? 86.355 27.084 64.616 1.00 46.98 39 TRP B CA 1
ATOM 1312 C C . TRP B 1 42 ? 86.312 26.688 66.088 1.00 48.86 39 TRP B C 1
ATOM 1313 O O . TRP B 1 42 ? 85.899 25.575 66.431 1.00 48.26 39 TRP B O 1
ATOM 1324 N N . ASN B 1 43 ? 86.744 27.603 66.958 1.00 47.53 40 ASN B N 1
ATOM 1325 C CA . ASN B 1 43 ? 86.605 27.391 68.390 1.00 47.70 40 ASN B CA 1
ATOM 1326 C C . ASN B 1 43 ? 85.208 27.849 68.798 1.00 49.87 40 ASN B C 1
ATOM 1327 O O . ASN B 1 43 ? 84.347 28.112 67.952 1.00 49.02 40 ASN B O 1
ATOM 1332 N N . ALA B 1 44 ? 84.962 27.966 70.105 1.00 50.83 41 ALA B N 1
ATOM 1333 C CA . ALA B 1 44 ? 83.592 28.230 70.509 1.00 46.83 41 ALA B CA 1
ATOM 1334 C C . ALA B 1 44 ? 83.189 29.665 70.234 1.00 52.10 41 ALA B C 1
ATOM 1335 O O . ALA B 1 44 ? 81.991 29.966 70.238 1.00 56.32 41 ALA B O 1
ATOM 1337 N N . ASN B 1 45 ? 84.146 30.554 69.964 1.00 54.38 42 ASN B N 1
ATOM 1338 C CA . ASN B 1 45 ? 83.816 31.924 69.600 1.00 57.03 42 ASN B CA 1
ATOM 1339 C C . ASN B 1 45 ? 83.805 32.119 68.097 1.00 55.76 42 ASN B C 1
ATOM 1340 O O . ASN B 1 45 ? 83.818 33.260 67.626 1.00 58.90 42 ASN B O 1
ATOM 1345 N N . GLY B 1 46 ? 83.770 31.031 67.333 1.00 53.35 43 GLY B N 1
ATOM 1346 C CA . GLY B 1 46 ? 83.899 31.152 65.892 1.00 54.14 43 GLY B CA 1
ATOM 1347 C C . GLY B 1 46 ? 85.233 31.696 65.422 1.00 53.38 43 GLY B C 1
ATOM 1348 O O . GLY B 1 46 ? 85.341 32.176 64.289 1.00 53.52 43 GLY B O 1
ATOM 1349 N N . GLU B 1 47 ? 86.255 31.654 66.267 1.00 50.94 44 GLU B N 1
ATOM 1350 C CA . GLU B 1 47 ? 87.585 32.031 65.838 1.00 50.63 44 GLU B CA 1
ATOM 1351 C C . GLU B 1 47 ? 88.299 30.863 65.146 1.00 50.70 44 GLU B C 1
ATOM 1352 O O . GLU B 1 47 ? 88.096 29.689 65.479 1.00 47.64 44 GLU B O 1
ATOM 1358 N N . LEU B 1 48 ? 89.091 31.192 64.130 1.00 49.59 45 LEU B N 1
ATOM 1359 C CA . LEU B 1 48 ? 89.749 30.176 63.327 1.00 45.13 45 LEU B CA 1
ATOM 1360 C C . LEU B 1 48 ? 90.936 29.611 64.090 1.00 45.66 45 LEU B C 1
ATOM 1361 O O . LEU B 1 48 ? 91.766 30.357 64.624 1.00 42.81 45 LEU B O 1
ATOM 1366 N N . VAL B 1 49 ? 91.011 28.290 64.149 1.00 45.43 46 VAL B N 1
ATOM 1367 C CA . VAL B 1 49 ? 92.105 27.598 64.807 1.00 46.46 46 VAL B CA 1
ATOM 1368 C C . VAL B 1 49 ? 92.990 27.024 63.718 1.00 51.12 46 VAL B C 1
ATOM 1369 O O . VAL B 1 49 ? 92.505 26.321 62.822 1.00 54.52 46 VAL B O 1
ATOM 1373 N N . GLY B 1 50 ? 94.278 27.335 63.778 1.00 51.42 47 GLY B N 1
ATOM 1374 C CA . GLY B 1 50 ? 95.246 26.682 62.924 1.00 50.76 47 GLY B CA 1
ATOM 1375 C C . GLY B 1 50 ? 95.798 27.544 61.821 1.00 55.36 47 GLY B C 1
ATOM 1376 O O . GLY B 1 50 ? 96.753 27.124 61.146 1.00 59.64 47 GLY B O 1
ATOM 1377 N N . GLY B 1 51 ? 95.254 28.738 61.624 1.00 56.83 48 GLY B N 1
ATOM 1378 C CA . GLY B 1 51 ? 95.765 29.581 60.561 1.00 58.47 48 GLY B CA 1
ATOM 1379 C C . GLY B 1 51 ? 95.612 28.902 59.220 1.00 56.00 48 GLY B C 1
ATOM 1380 O O . GLY B 1 51 ? 94.602 28.247 58.935 1.00 54.26 48 GLY B O 1
ATOM 1381 N N A GLN B 1 52 ? 96.669 29.008 58.415 0.48 55.59 49 GLN B N 1
ATOM 1382 N N B GLN B 1 52 ? 96.594 29.082 58.344 0.52 55.69 49 GLN B N 1
ATOM 1383 C CA A GLN B 1 52 ? 96.707 28.466 57.066 0.48 55.16 49 GLN B CA 1
ATOM 1384 C CA B GLN B 1 52 ? 96.492 28.476 57.024 0.52 55.06 49 GLN B CA 1
ATOM 1385 C C A GLN B 1 52 ? 97.191 27.025 57.021 0.48 55.47 49 GLN B C 1
ATOM 1386 C C B GLN B 1 52 ? 97.225 27.143 56.948 0.52 55.53 49 GLN B C 1
ATOM 1387 O O A GLN B 1 52 ? 97.330 26.467 55.927 0.48 55.58 49 GLN B O 1
ATOM 1388 O O B GLN B 1 52 ? 97.626 26.712 55.862 0.52 56.09 49 GLN B O 1
ATOM 1399 N N A ASP B 1 53 ? 97.449 26.411 58.171 0.48 55.03 50 ASP B N 1
ATOM 1400 N N B ASP B 1 53 ? 97.369 26.459 58.085 0.52 55.07 50 ASP B N 1
ATOM 1401 C CA A ASP B 1 53 ? 98.006 25.065 58.223 0.48 54.60 50 ASP B CA 1
ATOM 1402 C CA B ASP B 1 53 ? 97.968 25.132 58.129 0.52 54.64 50 ASP B CA 1
ATOM 1403 C C A ASP B 1 53 ? 96.878 24.044 58.180 0.48 52.55 50 ASP B C 1
ATOM 1404 C C B ASP B 1 53 ? 96.853 24.094 58.137 0.52 52.57 50 ASP B C 1
ATOM 1405 O O A ASP B 1 53 ? 96.071 23.962 59.110 0.48 51.47 50 ASP B O 1
ATOM 1406 O O B ASP B 1 53 ? 96.039 24.054 59.064 0.52 51.49 50 ASP B O 1
ATOM 1415 N N . LEU B 1 54 ? 96.833 23.247 57.110 1.00 52.88 51 LEU B N 1
ATOM 1416 C CA . LEU B 1 54 ? 95.836 22.188 57.033 1.00 45.42 51 LEU B CA 1
ATOM 1417 C C . LEU B 1 54 ? 95.922 21.273 58.243 1.00 45.34 51 LEU B C 1
ATOM 1418 O O . LEU B 1 54 ? 94.929 21.050 58.945 1.00 45.38 51 LEU B O 1
ATOM 1423 N N . LEU B 1 55 ? 97.118 20.744 58.504 1.00 47.28 52 LEU B N 1
ATOM 1424 C CA . LEU B 1 55 ? 97.295 19.778 59.578 1.00 50.05 52 LEU B CA 1
ATOM 1425 C C . LEU B 1 55 ? 96.669 20.286 60.870 1.00 46.56 52 LEU B C 1
ATOM 1426 O O . LEU B 1 55 ? 95.904 19.569 61.531 1.00 43.74 52 LEU B O 1
ATOM 1431 N N . ALA B 1 56 ? 96.930 21.559 61.197 1.00 46.16 53 ALA B N 1
ATOM 1432 C CA . ALA B 1 56 ? 96.411 22.160 62.424 1.00 44.13 53 ALA B CA 1
ATOM 1433 C C . ALA B 1 56 ? 94.890 22.274 62.391 1.00 45.77 53 ALA B C 1
ATOM 1434 O O . ALA B 1 56 ? 94.207 21.873 63.344 1.00 45.44 53 ALA B O 1
ATOM 1436 N N . GLN B 1 57 ? 94.339 22.827 61.304 1.00 47.81 54 GLN B N 1
ATOM 1437 C CA . GLN B 1 57 ? 92.885 22.915 61.173 1.00 49.33 54 GLN B CA 1
ATOM 1438 C C . GLN B 1 57 ? 92.229 21.540 61.308 1.00 50.91 54 GLN B C 1
ATOM 1439 O O . GLN B 1 57 ? 91.137 21.413 61.890 1.00 50.53 54 GLN B O 1
ATOM 1445 N N . THR B 1 58 ? 92.879 20.500 60.773 1.00 46.26 55 THR B N 1
ATOM 1446 C CA . THR B 1 58 ? 92.307 19.162 60.843 1.00 46.25 55 THR B CA 1
ATOM 1447 C C . THR B 1 58 ? 92.112 18.729 62.297 1.00 50.76 55 THR B C 1
ATOM 1448 O O . THR B 1 58 ? 91.036 18.246 62.687 1.00 51.87 55 THR B O 1
ATOM 1452 N N . GLN B 1 59 ? 93.142 18.924 63.118 1.00 47.64 56 GLN B N 1
ATOM 1453 C CA . GLN B 1 59 ? 93.029 18.659 64.543 1.00 46.96 56 GLN B CA 1
ATOM 1454 C C . GLN B 1 59 ? 91.806 19.336 65.164 1.00 47.51 56 GLN B C 1
ATOM 1455 O O . GLN B 1 59 ? 91.029 18.700 65.893 1.00 47.58 56 GLN B O 1
ATOM 1461 N N . GLN B 1 60 ? 91.639 20.643 64.931 1.00 45.18 57 GLN B N 1
ATOM 1462 C CA . GLN B 1 60 ? 90.482 21.313 65.517 1.00 48.13 57 GLN B CA 1
ATOM 1463 C C . GLN B 1 60 ? 89.182 20.651 65.091 1.00 46.13 57 GLN B C 1
ATOM 1464 O O . GLN B 1 60 ? 88.288 20.446 65.921 1.00 42.59 57 GLN B O 1
ATOM 1470 N N . VAL B 1 61 ? 89.062 20.307 63.802 1.00 44.85 58 VAL B N 1
ATOM 1471 C C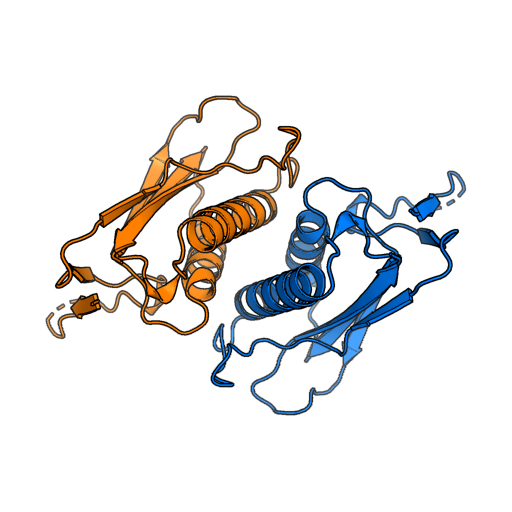A . VAL B 1 61 ? 87.858 19.639 63.323 1.00 41.92 58 VAL B CA 1
ATOM 1472 C C . VAL B 1 61 ? 87.628 18.356 64.108 1.00 43.00 58 VAL B C 1
ATOM 1473 O O . VAL B 1 61 ? 86.546 18.145 64.674 1.00 43.82 58 VAL B O 1
ATOM 1477 N N . LEU B 1 62 ? 88.649 17.488 64.176 1.00 39.64 59 LEU B N 1
ATOM 1478 C CA . LEU B 1 62 ? 88.495 16.249 64.942 1.00 40.16 59 LEU B CA 1
ATOM 1479 C C . LEU B 1 62 ? 88.079 16.546 66.372 1.00 45.42 59 LEU B C 1
ATOM 1480 O O . LEU B 1 62 ? 87.164 15.900 66.910 1.00 47.04 59 LEU B O 1
ATOM 1485 N N . ALA B 1 63 ? 88.711 17.549 66.992 1.00 45.72 60 ALA B N 1
ATOM 1486 C CA . ALA B 1 63 ? 88.344 17.905 68.355 1.00 43.95 60 ALA B CA 1
ATOM 1487 C C . ALA B 1 63 ? 86.870 18.284 68.441 1.00 41.10 60 ALA B C 1
ATOM 1488 O O . ALA B 1 63 ? 86.168 17.881 69.382 1.00 41.59 60 ALA B O 1
ATOM 1490 N N . ASN B 1 64 ? 86.368 19.013 67.440 1.00 40.43 61 ASN B N 1
ATOM 1491 C CA . ASN B 1 64 ? 84.960 19.393 67.444 1.00 43.94 61 ASN B CA 1
ATOM 1492 C C . ASN B 1 64 ? 84.056 18.182 67.262 1.00 43.47 61 ASN B C 1
ATOM 1493 O O . ASN B 1 64 ? 83.064 18.021 67.986 1.00 44.39 61 ASN B O 1
ATOM 1498 N N . LEU B 1 65 ? 84.387 17.308 66.316 1.00 42.82 62 LEU B N 1
ATOM 1499 C CA . LEU B 1 65 ? 83.634 16.066 66.190 1.00 45.88 62 LEU B CA 1
ATOM 1500 C C . LEU B 1 65 ? 83.618 15.307 67.516 1.00 47.44 62 LEU B C 1
ATOM 1501 O O . LEU B 1 65 ? 82.553 14.883 67.997 1.00 48.86 62 LEU B O 1
ATOM 1506 N N . LYS B 1 66 ? 84.790 15.141 68.137 1.00 40.99 63 LYS B N 1
ATOM 1507 C CA . LYS B 1 66 ? 84.801 14.406 69.388 1.00 45.44 63 LYS B CA 1
ATOM 1508 C C . LYS B 1 66 ? 83.916 15.096 70.419 1.00 50.55 63 LYS B C 1
ATOM 1509 O O . LYS B 1 66 ? 83.248 14.421 71.230 1.00 49.29 63 LYS B O 1
ATOM 1515 N N . GLU B 1 67 ? 83.855 16.433 70.366 1.00 49.83 64 GLU B N 1
ATOM 1516 C CA . GLU B 1 67 ? 83.095 17.161 71.372 1.00 50.39 64 GLU B CA 1
ATOM 1517 C C . GLU B 1 67 ? 81.605 17.017 71.135 1.00 47.77 64 GLU B C 1
ATOM 15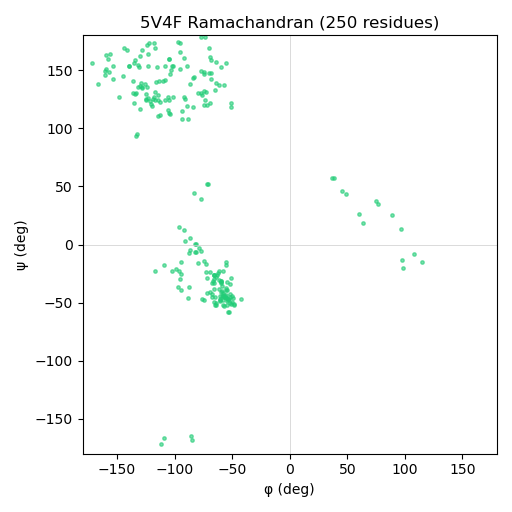18 O O . GLU B 1 67 ? 80.850 16.711 72.068 1.00 47.52 64 GLU B O 1
ATOM 1524 N N . VAL B 1 68 ? 81.163 17.220 69.888 1.00 44.48 65 VAL B N 1
ATOM 1525 C CA . VAL B 1 68 ? 79.754 17.007 69.559 1.00 44.93 65 VAL B CA 1
ATOM 1526 C C . VAL B 1 68 ? 79.331 15.591 69.928 1.00 43.89 65 VAL B C 1
ATOM 1527 O O . VAL B 1 68 ? 78.281 15.382 70.549 1.00 44.52 65 VAL B O 1
ATOM 1531 N N . LEU B 1 69 ? 80.154 14.600 69.581 1.00 39.45 66 LEU B N 1
ATOM 1532 C CA . LEU B 1 69 ? 79.895 13.243 70.049 1.00 42.29 66 LEU B CA 1
ATOM 1533 C C . LEU B 1 69 ? 79.743 13.200 71.560 1.00 44.62 66 LEU B C 1
ATOM 1534 O O . LEU B 1 69 ? 78.724 12.741 72.083 1.00 40.07 66 LEU B O 1
ATOM 1539 N N . ARG B 1 70 ? 80.780 13.645 72.277 1.00 52.55 67 ARG B N 1
ATOM 1540 C CA . ARG B 1 70 ? 80.730 13.728 73.734 1.00 52.21 67 ARG B CA 1
ATOM 1541 C C . ARG B 1 70 ? 79.396 14.276 74.189 1.00 52.51 67 ARG B C 1
ATOM 1542 O O . ARG B 1 70 ? 78.748 13.720 75.077 1.00 54.69 67 ARG B O 1
ATOM 1550 N N . TYR B 1 71 ? 78.955 15.363 73.558 1.00 53.37 68 TYR B N 1
ATOM 1551 C CA . TYR B 1 71 ? 77.761 16.037 74.039 1.00 58.32 68 TYR B CA 1
ATOM 1552 C C . TYR B 1 71 ? 76.532 15.154 73.883 1.00 57.98 68 TYR B C 1
ATOM 1553 O O . TYR B 1 71 ? 75.655 15.134 74.756 1.00 57.82 68 TYR B O 1
ATOM 1562 N N . ALA B 1 72 ? 76.464 14.408 72.789 1.00 58.32 69 ALA B N 1
ATOM 1563 C CA . ALA B 1 72 ? 75.314 13.567 72.496 1.00 57.73 69 ALA B CA 1
ATOM 1564 C C . ALA B 1 72 ? 75.362 12.228 73.216 1.00 57.52 69 ALA B C 1
ATOM 1565 O O . ALA B 1 72 ? 74.432 11.426 73.053 1.00 59.03 69 ALA B O 1
ATOM 1567 N N . GLY B 1 73 ? 76.403 11.978 74.011 1.00 53.58 70 GLY B N 1
ATOM 1568 C CA . GLY B 1 73 ? 76.543 10.711 74.699 1.00 53.14 70 GLY B CA 1
ATOM 1569 C C . GLY B 1 73 ? 77.273 9.628 73.935 1.00 52.92 70 GLY B C 1
ATOM 1570 O O . GLY B 1 73 ? 77.042 8.444 74.193 1.00 53.37 70 GLY B O 1
ATOM 1571 N N . ALA B 1 74 ? 78.152 9.989 73.002 1.00 54.46 71 ALA B N 1
ATOM 1572 C CA . ALA B 1 74 ? 78.821 9.029 72.137 1.00 51.92 71 ALA B CA 1
ATOM 1573 C C . ALA B 1 74 ? 80.322 9.262 72.176 1.00 50.71 71 ALA B C 1
ATOM 1574 O O . ALA B 1 74 ? 80.800 10.274 72.683 1.00 56.20 71 ALA B O 1
ATOM 1576 N N . THR B 1 75 ? 81.062 8.306 71.636 1.00 48.10 72 THR B N 1
ATOM 1577 C CA . THR B 1 75 ? 82.503 8.389 71.447 1.00 49.72 72 THR B CA 1
ATOM 1578 C C . THR B 1 75 ? 82.843 8.156 69.984 1.00 49.93 72 THR B C 1
ATOM 1579 O O . THR B 1 75 ? 81.980 7.781 69.183 1.00 50.09 72 THR B O 1
ATOM 1583 N N . PRO B 1 76 ? 84.106 8.364 69.594 1.00 47.95 73 PRO B N 1
ATOM 1584 C CA . PRO B 1 76 ? 84.474 8.071 68.196 1.00 45.29 73 PRO B CA 1
ATOM 1585 C C . PRO B 1 76 ? 84.249 6.630 67.822 1.00 46.06 73 PRO B C 1
ATOM 1586 O O . PRO B 1 76 ? 83.913 6.344 66.665 1.00 46.74 73 PRO B O 1
ATOM 1590 N N . ALA B 1 77 ? 84.391 5.712 68.779 1.00 48.09 74 ALA B N 1
ATOM 1591 C CA . ALA B 1 77 ? 84.136 4.309 68.496 1.00 48.22 74 ALA B CA 1
ATOM 1592 C C . ALA B 1 77 ? 82.717 4.094 67.999 1.00 53.22 74 ALA B C 1
ATOM 1593 O O . ALA B 1 77 ? 82.439 3.087 67.337 1.00 56.16 74 ALA B O 1
ATOM 1595 N N . ASP B 1 78 ? 81.815 5.019 68.315 1.00 51.09 75 ASP B N 1
ATOM 1596 C CA . ASP B 1 78 ? 80.437 4.940 67.876 1.00 47.60 75 ASP B CA 1
ATOM 1597 C C . ASP B 1 78 ? 80.248 5.447 66.459 1.00 45.74 75 ASP B C 1
ATOM 1598 O O . ASP B 1 78 ? 79.145 5.317 65.907 1.00 47.83 75 ASP B O 1
ATOM 1603 N N . VAL B 1 79 ? 81.288 6.008 65.852 1.00 42.13 76 VAL B N 1
ATOM 1604 C CA . VAL B 1 79 ? 81.120 6.650 64.556 1.00 42.82 76 VAL B CA 1
ATOM 1605 C C . VAL B 1 79 ? 80.970 5.584 63.500 1.00 47.25 76 VAL B C 1
ATOM 1606 O O . VAL B 1 79 ? 81.776 4.648 63.421 1.00 54.44 76 VAL B O 1
ATOM 1610 N N . VAL B 1 80 ? 79.969 5.742 62.656 1.00 44.08 77 VAL B N 1
ATOM 1611 C CA . VAL B 1 80 ? 79.734 4.741 61.638 1.00 45.24 77 VAL B CA 1
ATOM 1612 C C . VAL B 1 80 ? 80.254 5.215 60.267 1.00 43.94 77 VAL B C 1
ATOM 1613 O O . VAL B 1 80 ? 80.600 4.377 59.418 1.00 40.50 77 VAL B O 1
ATOM 1617 N N . ARG B 1 81 ? 80.390 6.524 60.054 1.00 44.42 78 ARG B N 1
ATOM 1618 C CA . ARG B 1 81 ? 80.841 7.022 58.763 1.00 43.16 78 ARG B CA 1
ATOM 1619 C C . ARG B 1 81 ? 81.364 8.451 58.899 1.00 42.46 78 ARG B C 1
ATOM 1620 O O . ARG B 1 81 ? 80.879 9.250 59.713 1.00 41.81 78 ARG B O 1
ATOM 1628 N N . LEU B 1 82 ? 82.381 8.735 58.096 1.00 40.56 79 LEU B N 1
ATOM 1629 C CA . LEU B 1 82 ? 83.015 10.029 57.962 1.00 40.46 79 LEU B CA 1
ATOM 1630 C C . LEU B 1 82 ? 82.941 10.461 56.503 1.00 44.82 79 LEU B C 1
ATOM 1631 O O . LEU B 1 82 ? 82.831 9.625 55.585 1.00 43.95 79 LEU B O 1
ATOM 1636 N N . ARG B 1 83 ? 82.953 11.777 56.299 1.00 45.84 80 ARG B N 1
ATOM 1637 C CA . ARG B 1 83 ? 83.142 12.357 54.974 1.00 51.41 80 ARG B CA 1
ATOM 1638 C C . ARG B 1 83 ? 84.130 13.490 55.149 1.00 51.54 80 ARG B C 1
ATOM 1639 O O . ARG B 1 83 ? 83.895 14.396 55.957 1.00 53.44 80 ARG B O 1
ATOM 1647 N N . THR B 1 84 ? 85.242 13.416 54.431 1.00 49.14 81 THR B N 1
ATOM 1648 C CA . THR B 1 84 ? 86.307 14.401 54.538 1.00 45.84 81 THR B CA 1
ATOM 1649 C C . THR B 1 84 ? 86.350 15.263 53.288 1.00 43.07 81 THR B C 1
ATOM 1650 O O . THR B 1 84 ? 86.463 14.736 52.171 1.00 45.67 81 THR B O 1
ATOM 1654 N N . TYR B 1 85 ? 86.265 16.578 53.479 1.00 38.77 82 TYR B N 1
ATOM 1655 C CA . TYR B 1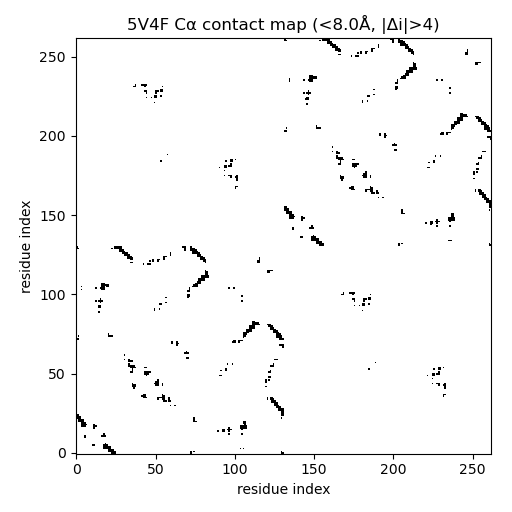 85 ? 86.327 17.540 52.382 1.00 43.83 82 TYR B CA 1
ATOM 1656 C C . TYR B 1 85 ? 87.537 18.451 52.573 1.00 45.00 82 TYR B C 1
ATOM 1657 O O . TYR B 1 85 ? 87.690 19.079 53.629 1.00 45.42 82 TYR B O 1
ATOM 1666 N N . VAL B 1 86 ? 88.394 18.531 51.556 1.00 44.39 83 VAL B N 1
ATOM 1667 C CA . VAL B 1 86 ? 89.630 19.299 51.651 1.00 44.37 83 VAL B CA 1
ATOM 1668 C C . VAL B 1 86 ? 89.724 20.249 50.467 1.00 43.76 83 VAL B C 1
ATOM 1669 O O . VAL B 1 86 ? 89.471 19.855 49.322 1.00 47.19 83 VAL B O 1
ATOM 1673 N N . VAL B 1 87 ? 90.102 21.482 50.746 1.00 41.28 84 VAL B N 1
ATOM 1674 C CA . VAL B 1 87 ? 90.288 22.496 49.720 1.00 46.90 84 VAL B CA 1
ATOM 1675 C C . VAL B 1 87 ? 91.679 22.357 49.124 1.00 51.25 84 VAL B C 1
ATOM 1676 O O . VAL B 1 87 ? 92.640 22.067 49.849 1.00 50.69 84 VAL B O 1
ATOM 1680 N N . ASN B 1 88 ? 91.787 22.585 47.810 1.00 55.95 85 ASN B N 1
ATOM 1681 C CA . ASN B 1 88 ? 93.038 22.508 47.041 1.00 61.46 85 ASN B CA 1
ATOM 1682 C C . ASN B 1 88 ? 93.923 21.381 47.546 1.00 62.20 85 ASN B C 1
ATOM 1683 O O . ASN B 1 88 ? 95.069 21.577 47.960 1.00 63.73 85 ASN B O 1
ATOM 1688 N N . HIS B 1 89 ? 93.351 20.186 47.515 1.00 60.78 86 HIS B N 1
ATOM 1689 C CA . HIS B 1 89 ? 94.033 19.021 48.051 1.00 61.12 86 HIS B CA 1
ATOM 1690 C C . HIS B 1 89 ? 95.291 18.695 47.252 1.00 63.30 86 HIS B C 1
ATOM 1691 O O . HIS B 1 89 ? 95.285 18.668 46.017 1.00 62.94 86 HIS B O 1
ATOM 1698 N N . SER B 1 90 ? 96.375 18.461 47.974 1.00 63.39 87 SER B N 1
ATOM 1699 C CA . SER B 1 90 ? 97.618 18.028 47.395 1.00 61.66 87 SER B CA 1
ATOM 1700 C C . SER B 1 90 ? 97.944 16.656 47.968 1.00 60.43 87 SER B C 1
ATOM 1701 O O . SER B 1 90 ? 97.947 16.493 49.198 1.00 57.71 87 SER B O 1
ATOM 1704 N N . PRO B 1 91 ? 98.199 15.641 47.126 1.00 59.88 88 PRO B N 1
ATOM 1705 C CA . PRO B 1 91 ? 98.491 14.296 47.654 1.00 56.64 88 PRO B CA 1
ATOM 1706 C C . PRO B 1 91 ? 99.650 14.278 48.641 1.00 59.78 88 PRO B C 1
ATOM 1707 O O . PRO B 1 91 ? 99.797 13.325 49.408 1.00 60.60 88 PRO B O 1
ATOM 1711 N N . ALA B 1 92 ? 100.473 15.329 48.646 1.00 62.20 89 ALA B N 1
ATOM 1712 C CA . ALA B 1 92 ? 101.550 15.411 49.625 1.00 62.95 89 ALA B CA 1
ATOM 1713 C C . ALA B 1 92 ? 101.026 15.448 51.069 1.00 62.82 89 ALA B C 1
ATOM 1714 O O . ALA B 1 92 ? 101.703 14.959 51.981 1.00 61.63 89 ALA B O 1
ATOM 1716 N N . ASN B 1 93 ? 99.827 16.003 51.301 1.00 58.73 90 ASN B N 1
ATOM 1717 C CA . ASN B 1 93 ? 99.227 16.028 52.632 1.00 55.02 90 ASN B CA 1
ATOM 1718 C C . ASN B 1 93 ? 98.425 14.780 52.978 1.00 54.05 90 ASN B C 1
ATOM 1719 O O . ASN B 1 93 ? 97.945 14.681 54.114 1.00 53.77 90 ASN B O 1
ATOM 1724 N N . LEU B 1 94 ? 98.251 13.836 52.045 1.00 52.34 91 LEU B N 1
ATOM 1725 C CA . LEU B 1 94 ? 97.292 12.753 52.263 1.00 51.07 91 LEU B CA 1
ATOM 1726 C C . LEU B 1 94 ? 97.688 11.876 53.444 1.00 49.16 91 LEU B C 1
ATOM 1727 O O . LEU B 1 94 ? 96.878 11.633 54.354 1.00 44.74 91 LEU B O 1
ATOM 1732 N N . ALA B 1 95 ? 98.936 11.390 53.441 1.00 49.13 92 ALA B N 1
ATOM 1733 C CA . ALA B 1 95 ? 99.436 10.567 54.539 1.00 49.25 92 ALA B CA 1
ATOM 1734 C C . ALA B 1 95 ? 99.133 11.192 55.901 1.00 47.42 92 ALA B C 1
ATOM 1735 O O . ALA B 1 95 ? 98.557 10.542 56.784 1.00 42.80 92 ALA B O 1
ATOM 1737 N N . ALA B 1 96 ? 99.482 12.470 56.076 1.00 47.22 93 ALA B N 1
ATOM 1738 C CA . ALA B 1 96 ? 99.189 13.148 57.334 1.00 46.49 93 ALA B CA 1
ATOM 1739 C C . ALA B 1 96 ? 97.714 13.037 57.706 1.00 49.50 93 ALA B C 1
ATOM 1740 O O . ALA B 1 96 ? 97.378 12.703 58.852 1.00 47.44 93 ALA B O 1
ATOM 1742 N N . ILE B 1 97 ? 96.820 13.310 56.741 1.00 50.80 94 ILE B N 1
ATOM 1743 C CA . ILE B 1 97 ? 95.393 13.375 57.041 1.00 51.51 94 ILE B CA 1
ATOM 1744 C C . ILE B 1 97 ? 94.876 12.008 57.470 1.00 52.08 94 ILE B C 1
ATOM 1745 O O . ILE B 1 97 ? 94.241 11.870 58.526 1.00 49.79 94 ILE B O 1
ATOM 1750 N N . CYS B 1 98 ? 95.149 10.976 56.664 1.00 52.28 95 CYS B N 1
ATOM 1751 C CA . CYS B 1 98 ? 94.812 9.613 57.064 1.00 53.54 95 CYS B CA 1
ATOM 1752 C C . CYS B 1 98 ? 95.317 9.301 58.461 1.00 55.23 95 CYS B C 1
ATOM 1753 O O . CYS B 1 98 ? 94.593 8.709 59.273 1.00 58.74 95 CYS B O 1
ATOM 1756 N N . ALA B 1 99 ? 96.564 9.686 58.756 1.00 49.00 96 ALA B N 1
ATOM 1757 C CA . ALA B 1 99 ? 97.110 9.470 60.087 1.00 44.31 96 ALA B CA 1
ATOM 1758 C C . ALA B 1 99 ? 96.201 10.057 61.147 1.00 46.90 96 ALA B C 1
ATOM 1759 O O . ALA B 1 99 ? 95.895 9.399 62.151 1.00 49.10 96 ALA B O 1
ATOM 1761 N N . GLN B 1 100 ? 95.756 11.304 60.938 1.00 46.09 97 GLN B N 1
ATOM 1762 C CA . GLN B 1 100 ? 94.978 11.974 61.971 1.00 48.01 97 GLN B CA 1
ATOM 1763 C C . GLN B 1 100 ? 93.581 11.372 62.068 1.00 48.46 97 GLN B C 1
ATOM 1764 O O . GLN B 1 100 ? 93.055 11.176 63.176 1.00 44.40 97 GLN B O 1
ATOM 1770 N N . ILE B 1 101 ? 92.968 11.078 60.915 1.00 49.13 98 ILE B N 1
ATOM 1771 C CA . ILE B 1 101 ? 91.654 10.444 60.902 1.00 48.14 98 ILE B CA 1
ATOM 1772 C C . ILE B 1 101 ? 91.707 9.121 61.650 1.00 50.45 98 ILE B C 1
ATOM 1773 O O . ILE B 1 101 ? 90.856 8.827 62.495 1.00 53.52 98 ILE B O 1
ATOM 1778 N N . GLY B 1 102 ? 92.707 8.298 61.344 1.00 47.49 99 GLY B N 1
ATOM 1779 C CA . GLY B 1 102 ? 92.811 7.021 62.015 1.00 48.55 99 GLY B CA 1
ATOM 1780 C C . GLY B 1 102 ? 92.951 7.165 63.516 1.00 50.81 99 GLY B C 1
ATOM 1781 O O . GLY B 1 102 ? 92.358 6.404 64.278 1.00 53.99 99 GLY B O 1
ATOM 1782 N N . ALA B 1 103 ? 93.748 8.135 63.964 1.00 51.47 100 ALA B N 1
ATOM 1783 C CA . ALA B 1 103 ? 93.930 8.324 65.398 1.00 47.38 100 ALA B CA 1
ATOM 1784 C C . ALA B 1 103 ? 92.670 8.846 66.055 1.00 48.36 100 ALA B C 1
ATOM 1785 O O . ALA B 1 103 ? 92.489 8.657 67.263 1.00 52.14 100 ALA B O 1
ATOM 1787 N N . PHE B 1 104 ? 91.806 9.505 65.282 1.00 44.43 101 PHE B N 1
ATOM 1788 C CA . PHE B 1 104 ? 90.566 10.028 65.831 1.00 43.43 101 PHE B CA 1
ATOM 1789 C C . PHE B 1 104 ? 89.763 8.944 66.523 1.00 46.55 101 PHE B C 1
ATOM 1790 O O . PHE B 1 104 ? 89.057 9.216 67.504 1.00 45.86 101 PHE B O 1
ATOM 1798 N N . TYR B 1 105 ? 89.860 7.712 66.034 1.00 47.07 102 TYR B N 1
ATOM 1799 C CA . TYR B 1 105 ? 89.052 6.634 66.572 1.00 46.22 102 TYR B CA 1
ATOM 1800 C C . TYR B 1 105 ? 89.603 6.095 67.878 1.00 46.79 102 TYR B C 1
ATOM 1801 O O . TYR B 1 105 ? 88.975 5.217 68.476 1.00 48.85 102 TYR B O 1
ATOM 1810 N N . GLU B 1 106 ? 90.746 6.609 68.327 1.00 45.12 103 GLU B N 1
ATOM 1811 C CA . GLU B 1 106 ? 91.314 6.270 69.625 1.00 46.66 103 GLU B CA 1
ATOM 1812 C C . GLU B 1 106 ? 91.356 4.755 69.837 1.00 48.75 103 GLU B C 1
ATOM 1813 O O . GLU B 1 106 ? 91.022 4.239 70.908 1.00 47.95 103 GLU B O 1
ATOM 1819 N N . GLY B 1 107 ? 91.761 4.027 68.798 1.00 47.52 104 GLY B N 1
ATOM 1820 C CA . GLY B 1 107 ? 92.033 2.615 68.930 1.00 46.68 104 GLY B CA 1
ATOM 1821 C C . GLY B 1 107 ? 90.898 1.719 68.514 1.00 47.21 104 GLY B C 1
ATOM 1822 O O . GLY B 1 107 ? 91.107 0.506 68.371 1.00 50.16 104 GLY B O 1
ATOM 1823 N N . ALA B 1 108 ? 89.707 2.280 68.339 1.00 45.67 105 ALA B N 1
ATOM 1824 C CA . ALA B 1 108 ? 88.588 1.574 67.751 1.00 47.06 105 ALA B CA 1
ATOM 1825 C C . ALA B 1 108 ? 88.842 1.303 66.264 1.00 52.54 105 ALA B C 1
ATOM 1826 O O . ALA B 1 108 ? 89.666 1.963 65.613 1.00 51.40 105 ALA B O 1
ATOM 1828 N N . ASP B 1 109 ? 88.135 0.305 65.727 1.00 55.54 106 ASP B N 1
ATOM 1829 C CA . ASP B 1 109 ? 88.192 0.098 64.288 1.00 57.11 106 ASP B CA 1
ATOM 1830 C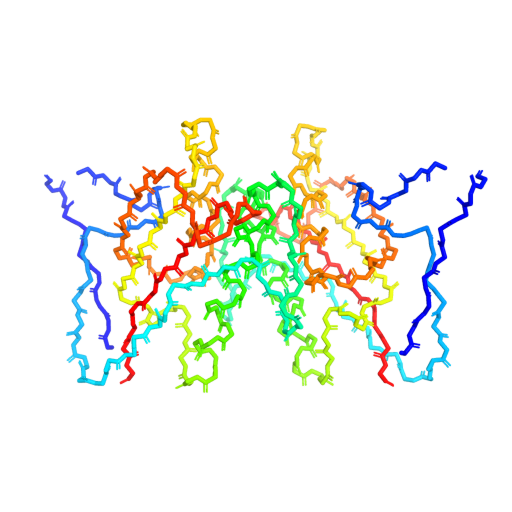 C . ASP B 1 109 ? 87.658 1.345 63.599 1.00 55.60 106 ASP B C 1
ATOM 1831 O O . ASP B 1 109 ? 86.663 1.916 64.049 1.00 59.11 106 ASP B O 1
ATOM 1836 N N . PRO B 1 110 ? 88.295 1.806 62.531 1.00 52.05 107 PRO B N 1
ATOM 1837 C CA . PRO B 1 110 ? 87.859 3.049 61.882 1.00 50.95 107 PRO B CA 1
ATOM 1838 C C . PRO B 1 110 ? 86.611 2.865 61.020 1.00 48.77 107 PRO B C 1
ATOM 1839 O O . PRO B 1 110 ? 86.374 1.803 60.442 1.00 50.80 107 PRO B O 1
ATOM 1843 N N . ALA B 1 111 ? 85.815 3.934 60.933 1.00 45.58 108 ALA B N 1
ATOM 1844 C CA . ALA B 1 111 ? 84.566 3.943 60.178 1.00 44.47 108 ALA B CA 1
ATOM 1845 C C . ALA B 1 111 ? 84.834 4.067 58.678 1.00 47.00 108 ALA B C 1
ATOM 1846 O O . ALA B 1 111 ? 85.976 4.152 58.222 1.00 49.50 108 ALA B O 1
ATOM 1848 N N . ALA B 1 112 ? 83.765 4.055 57.891 1.00 45.82 109 ALA B N 1
ATOM 1849 C CA . ALA B 1 112 ? 83.910 4.354 56.479 1.00 44.24 109 ALA B CA 1
ATOM 1850 C C . ALA B 1 112 ? 84.236 5.825 56.317 1.00 43.97 109 ALA B C 1
ATOM 1851 O O . ALA B 1 112 ? 83.811 6.662 57.114 1.00 46.62 109 ALA B O 1
ATOM 1853 N N . ASN B 1 113 ? 85.012 6.142 55.289 1.00 42.85 110 ASN B N 1
ATOM 1854 C CA . ASN B 1 113 ? 85.324 7.529 54.990 1.00 43.62 110 ASN B CA 1
ATOM 1855 C C . ASN B 1 113 ? 85.171 7.733 53.501 1.00 45.05 110 ASN B C 1
ATOM 1856 O O . ASN B 1 113 ? 85.221 6.781 52.723 1.00 49.21 110 ASN B O 1
ATOM 1861 N N . SER B 1 114 ? 84.934 8.976 53.109 1.00 45.15 111 SER B N 1
ATOM 1862 C CA . SER B 1 114 ? 85.067 9.377 51.714 1.00 46.45 111 SER B CA 1
ATOM 1863 C C . SER B 1 114 ? 85.962 10.597 51.692 1.00 46.32 111 SER B C 1
ATOM 1864 O O . SER B 1 114 ? 85.804 11.505 52.515 1.00 45.61 111 SER B O 1
ATOM 1867 N N . PHE B 1 115 ? 86.915 10.609 50.788 1.00 48.76 112 PHE B N 1
ATOM 1868 C CA . PHE B 1 115 ? 87.906 11.672 50.771 1.00 50.74 112 PHE B CA 1
ATOM 1869 C C . PHE B 1 115 ? 87.726 12.510 49.519 1.00 49.27 112 PHE B C 1
ATOM 1870 O O . PHE B 1 115 ? 88.028 12.052 48.414 1.00 54.09 112 PHE B O 1
ATOM 1878 N N . ILE B 1 116 ? 87.283 13.747 49.688 1.00 43.90 113 ILE B N 1
ATOM 1879 C CA . ILE B 1 116 ? 86.852 14.552 48.558 1.00 48.54 113 ILE B CA 1
ATOM 1880 C C . ILE B 1 116 ? 87.617 15.861 48.550 1.00 47.27 113 ILE B C 1
ATOM 1881 O O . ILE B 1 116 ? 87.603 16.605 49.538 1.00 45.05 113 ILE B O 1
ATOM 1886 N N . GLY B 1 117 ? 88.272 16.144 47.429 1.00 46.43 114 GLY B N 1
ATOM 1887 C CA . GLY B 1 117 ? 88.974 17.397 47.266 1.00 45.00 114 GLY B CA 1
ATOM 1888 C C . GLY B 1 117 ? 88.080 18.409 46.596 1.00 46.77 114 GLY B C 1
ATOM 1889 O O . GLY B 1 117 ? 87.783 18.315 45.398 1.00 47.47 114 GLY B O 1
ATOM 1890 N N . VAL B 1 118 ? 87.645 19.387 47.373 1.00 38.89 115 VAL B N 1
ATOM 1891 C CA . VAL B 1 118 ? 86.694 20.363 46.920 1.00 42.86 115 VAL B CA 1
ATOM 1892 C C . VAL B 1 118 ? 87.422 21.611 46.432 1.00 46.76 115 VAL B C 1
ATOM 1893 O O . VAL B 1 118 ? 88.636 21.748 46.579 1.00 40.81 115 VAL B O 1
ATOM 1897 N N . GLN B 1 119 ? 86.667 22.556 45.853 1.00 50.01 116 GLN B N 1
ATOM 1898 C CA . GLN B 1 119 ? 87.295 23.806 45.442 1.00 57.00 116 GLN B CA 1
ATOM 1899 C C . GLN B 1 119 ? 87.187 24.898 46.501 1.00 58.32 116 GLN B C 1
ATOM 1900 O O . GLN B 1 119 ? 87.948 25.874 46.432 1.00 60.62 116 GLN B O 1
ATOM 1906 N N . ALA B 1 120 ? 86.312 24.734 47.497 1.00 53.90 117 ALA B N 1
ATOM 1907 C CA . ALA B 1 120 ? 86.088 25.754 48.518 1.00 47.79 117 ALA B CA 1
ATOM 1908 C C . ALA B 1 120 ? 85.190 25.197 49.609 1.00 47.41 117 ALA B C 1
ATOM 1909 O O . ALA B 1 120 ? 84.396 24.274 49.378 1.00 46.81 117 ALA B O 1
ATOM 1911 N N . LEU B 1 121 ? 85.307 25.794 50.801 1.00 47.81 118 LEU B N 1
ATOM 1912 C CA . LEU B 1 121 ? 84.328 25.640 51.869 1.00 44.73 118 LEU B CA 1
ATOM 1913 C C . LEU B 1 121 ? 83.565 26.957 52.032 1.00 47.70 118 LEU B C 1
ATOM 1914 O O . LEU B 1 121 ? 83.635 27.844 51.166 1.00 51.25 118 LEU B O 1
ATOM 1919 N N . ALA B 1 122 ? 82.835 27.083 53.139 1.00 46.69 119 ALA B N 1
ATOM 1920 C CA . ALA B 1 122 ? 81.890 28.187 53.273 1.00 47.61 119 ALA B CA 1
ATOM 1921 C C . ALA B 1 122 ? 82.587 29.534 53.325 1.00 52.10 119 ALA B C 1
ATOM 1922 O O . ALA B 1 122 ? 82.034 30.534 52.847 1.00 56.23 119 ALA B O 1
ATOM 1924 N N . LEU B 1 123 ? 83.783 29.585 53.898 1.00 52.06 120 LEU B N 1
ATOM 1925 C CA . LEU B 1 123 ? 84.608 30.779 53.892 1.00 53.15 120 LEU B CA 1
ATOM 1926 C C . LEU B 1 123 ? 86.020 30.405 53.472 1.00 56.03 120 LEU B C 1
ATOM 1927 O O . LEU B 1 123 ? 86.449 29.256 53.653 1.00 54.45 120 LEU B O 1
ATOM 1932 N N . PRO B 1 124 ? 86.766 31.360 52.913 1.00 55.19 121 PRO B N 1
ATOM 1933 C CA . PRO B 1 124 ? 88.085 31.032 52.351 1.00 56.50 121 PRO B CA 1
ATOM 1934 C C . PRO B 1 124 ? 89.102 30.589 53.366 1.00 53.40 121 PRO B C 1
ATOM 1935 O O . PRO B 1 124 ? 90.024 29.859 52.993 1.00 54.40 121 PRO B O 1
ATOM 1939 N N . GLU B 1 125 ? 88.983 31.009 54.626 1.00 54.03 122 GLU B N 1
ATOM 1940 C CA . GLU B 1 125 ? 89.926 30.537 55.633 1.00 58.16 122 GLU B CA 1
ATOM 1941 C C . GLU B 1 125 ? 89.807 29.046 55.835 1.00 54.69 122 GLU B C 1
ATOM 1942 O O . GLU B 1 125 ? 90.793 28.392 56.196 1.00 55.82 122 GLU B O 1
ATOM 1948 N N . LEU B 1 126 ? 88.618 28.496 55.598 1.00 48.90 123 LEU B N 1
ATOM 1949 C CA . LEU B 1 126 ? 88.357 27.093 55.891 1.00 45.91 123 LEU B CA 1
ATOM 1950 C C . LEU B 1 126 ? 89.050 26.192 54.882 1.00 48.02 123 LEU B C 1
ATOM 1951 O O . LEU B 1 126 ? 88.846 26.328 53.674 1.00 53.05 123 LEU B O 1
ATOM 1956 N N . LEU B 1 127 ? 89.875 25.269 55.384 1.00 47.41 124 LEU B N 1
ATOM 1957 C CA . LEU B 1 127 ? 90.637 24.364 54.540 1.00 44.19 124 LEU B CA 1
ATOM 1958 C C . LEU B 1 127 ? 90.158 22.928 54.576 1.00 43.95 124 LEU B C 1
ATOM 1959 O O . LEU B 1 127 ? 90.509 22.160 53.675 1.00 46.25 124 LEU B O 1
ATOM 1964 N N . ILE B 1 128 ? 89.381 22.542 55.580 1.00 43.78 125 ILE B N 1
ATOM 1965 C CA . ILE B 1 128 ? 88.924 21.165 55.685 1.00 42.98 125 ILE B CA 1
ATOM 1966 C C . ILE B 1 128 ? 87.618 21.145 56.448 1.00 44.27 125 ILE B C 1
ATOM 1967 O O . ILE B 1 128 ? 87.434 21.899 57.409 1.00 45.44 125 ILE B O 1
ATOM 1972 N N . GLU B 1 129 ? 86.717 20.268 56.016 1.00 47.12 126 GLU B N 1
ATOM 1973 C CA . GLU B 1 129 ? 85.462 19.999 56.706 1.00 50.16 126 GLU B CA 1
ATOM 1974 C C . GLU B 1 129 ? 85.258 18.493 56.784 1.00 51.82 126 GLU B C 1
ATOM 1975 O O . GLU B 1 129 ? 85.374 17.798 55.764 1.00 56.26 126 GLU B O 1
ATOM 1981 N N . ILE B 1 130 ? 84.968 17.983 57.982 1.00 46.13 127 ILE B N 1
ATOM 1982 C CA . ILE B 1 130 ? 84.646 16.569 58.161 1.00 42.53 127 ILE B CA 1
ATOM 1983 C C . ILE B 1 130 ? 83.271 16.435 58.815 1.00 40.70 127 ILE B C 1
ATOM 1984 O O . ILE B 1 130 ? 83.025 17.020 59.879 1.00 38.76 127 ILE B O 1
ATOM 1989 N N . GLU B 1 131 ? 82.375 15.665 58.183 1.00 39.90 128 GLU B N 1
ATOM 1990 C CA . GLU B 1 131 ? 81.088 15.341 58.791 1.00 40.54 128 GLU B CA 1
ATOM 1991 C C . GLU B 1 131 ? 81.094 13.895 59.293 1.00 45.20 128 GLU B C 1
ATOM 1992 O O . GLU B 1 131 ? 81.921 13.066 58.879 1.00 44.93 128 GLU B O 1
ATOM 1998 N N . ALA B 1 132 ? 80.176 13.600 60.221 1.00 45.78 129 ALA B N 1
ATOM 1999 C CA . ALA B 1 132 ? 80.136 12.271 60.821 1.00 44.17 129 ALA B CA 1
ATOM 2000 C C . ALA B 1 132 ? 78.709 11.768 60.996 1.00 47.48 129 ALA B C 1
ATOM 2001 O O . ALA B 1 132 ? 77.747 12.537 61.139 1.00 46.94 129 ALA B O 1
ATOM 2003 N N . THR B 1 133 ? 78.605 10.446 60.991 1.00 48.06 130 THR B N 1
ATOM 2004 C CA . THR B 1 133 ? 77.404 9.720 61.356 1.00 46.02 130 THR B CA 1
ATOM 2005 C C . THR B 1 133 ? 77.785 8.647 62.369 1.00 45.18 130 THR B C 1
ATOM 2006 O O . THR B 1 133 ? 78.820 7.979 62.222 1.00 43.77 130 THR B O 1
ATOM 2010 N N . ALA B 1 134 ? 76.973 8.507 63.415 1.00 44.98 131 ALA B N 1
ATOM 2011 C CA . ALA B 1 134 ? 77.263 7.560 64.485 1.00 46.99 131 ALA B CA 1
ATOM 2012 C C . ALA B 1 134 ? 75.959 6.960 64.998 1.00 54.47 131 ALA B C 1
ATOM 2013 O O . ALA B 1 134 ? 74.859 7.426 64.667 1.00 56.03 131 ALA B O 1
ATOM 2015 N N . CYS B 1 135 ? 76.078 5.910 65.812 1.00 56.36 132 CYS B N 1
ATOM 2016 C CA . CYS B 1 135 ? 74.899 5.259 66.358 1.00 64.04 132 CYS B CA 1
ATOM 2017 C C . CYS B 1 135 ? 74.957 5.240 67.878 1.00 65.48 132 CYS B C 1
ATOM 2018 O O . CYS B 1 135 ? 76.009 5.471 68.473 1.00 68.14 132 CYS B O 1
ATOM 2021 N N . LEU B 1 136 ? 73.808 4.973 68.510 1.00 64.79 133 LEU B N 1
ATOM 2022 C CA . LEU B 1 136 ? 73.689 5.116 69.966 1.00 63.36 133 LEU B CA 1
ATOM 2023 C C . LEU B 1 136 ? 73.191 3.866 70.698 1.00 60.46 133 LEU B C 1
ATOM 2024 O O . LEU B 1 136 ? 72.126 3.353 70.395 1.00 60.00 133 LEU B O 1
#

Organism: Yersinia pestis (NCBI:txid632)

Nearest PDB structures (foldseek):
  5v4f-assembly1_A  TM=1.008E+00  e=5.338E-30  Yersinia pestis
  5hp7-assembly1_A  TM=8.447E-01  e=3.921E-09  Arabidopsis thaliana
  1qu9-assembly1_A  TM=7.415E-01  e=7.042E-08  Escherichia coli
  2uyk-assembly1_C  TM=8.039E-01  e=2.451E-07  Escherichia coli
  3vcz-assembly1_A  TM=7.146E-01  e=3.186E-07  Vibrio vulnificus CMCP6

B-factor: mean 56.39, std 16.24, range [30.46, 160.54]

Foldseek 3Di:
DKDADADPVDGCVLLQEGAFIGDPFDAKDWFPWFFQADPVRDGFDFQDPLRRLVSRLVVVQVVQVVVPHGQLQWAEKEKEFAPDDVVCSSSNSVVSNCSSVPHHGHHYHHYYDHDDPDNRTGMIMITMGGD/DKDADADPVDGCVLLQETPFMDDDADAKDWFPWFFQADPVRDGFDFQDPLGGLVSRLVVVQVVQVVVVHGLLQWAEKEKEFAPDDVVCSSSNSVVNNCSSVPHHGHYYHHYYDNDDPDRRTGMIMITMGGD

Secondary structure (DSSP, 8-state):
-EEEE-------GGGT--SEEEE-SS-EEEEEEEESB-TTSPBSSTT-HHHHHHHHHHHHHHHHHHHT--GGGEEEEEEEEET--GGGHHHHHHHHHHHTTTSPP-B--EEEES--SSTT--EEEEEEEE-/-EEEE-------GGGT--SEEEE-SS-EEEEEEE-SB-TTS-BSSTT-HHHHHHHHHHHHHHHHHHHT--GGGEEEEEEEEET--GGGHHHHHHHHHHHTTTSPP-B--EEEES--SSTT--EEEEEEEE-